Protein AF-A0A966QZA9-F1 (afdb_monomer_lite)

Sequence (309 aa):
LKTLTQRLQYGRKKLISFWKQEMMIVQKAMGFKYPASIEFDRMDLSNEDAEKALLVQLADRNLVSDEMLQRMFGFDPDMERTRLNRESRDRDGGRMVSKSGPWFDPQIENSLKKIALQTGIATPSQVGLELDNKKNGEKTSLEMRSLFSPKPTN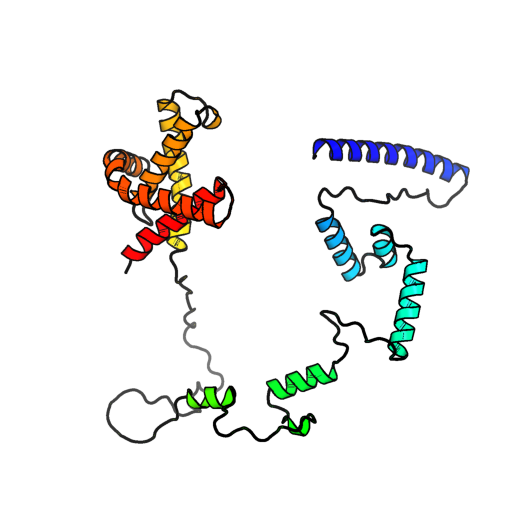LTPASSDKNPGQPGQGRPKNSKDSSKRKNKTFTPQTGASIQLWAMAAQDAISEIINPVLLDFYNKKNMRSLSSTEYNEAESTKTKILFSLEPLSNITQDTILGKLNNINNVNTIYHEYSSWSKQVSVNLDKQLTAEEQKYNKAYFYSLVYSSNIE

Structure (mmCIF, N/CA/C/O backbone):
data_AF-A0A966QZA9-F1
#
_entry.id   AF-A0A966QZA9-F1
#
loop_
_atom_site.group_PDB
_atom_site.id
_atom_site.type_symbol
_atom_site.label_atom_id
_atom_site.label_alt_id
_atom_site.label_comp_id
_atom_site.label_asym_id
_atom_site.label_entity_id
_atom_site.label_seq_id
_atom_site.pdbx_PDB_ins_code
_atom_site.Cartn_x
_atom_site.Cartn_y
_atom_site.Cartn_z
_atom_site.occupancy
_atom_site.B_iso_or_equiv
_atom_site.auth_seq_id
_atom_site.auth_comp_id
_atom_site.auth_asym_id
_atom_site.auth_atom_id
_atom_site.pdbx_PDB_model_num
ATOM 1 N N . LEU A 1 1 ? -22.086 4.035 -6.813 1.00 55.72 1 LEU A N 1
ATOM 2 C CA . LEU A 1 1 ? -21.118 3.320 -7.682 1.00 55.72 1 LEU A CA 1
ATOM 3 C C . LEU A 1 1 ? -21.358 1.807 -7.710 1.00 55.72 1 LEU A C 1
ATOM 5 O O . LEU A 1 1 ? -21.712 1.317 -8.772 1.00 55.72 1 LEU A O 1
ATOM 9 N N . LYS A 1 2 ? -21.298 1.078 -6.579 1.00 63.28 2 LYS A N 1
ATOM 10 C CA . LYS A 1 2 ? -21.493 -0.396 -6.542 1.00 63.28 2 LYS A CA 1
ATOM 11 C C . LYS A 1 2 ? -22.815 -0.914 -7.146 1.00 63.28 2 LYS A C 1
ATOM 13 O O . LYS A 1 2 ? -22.852 -2.011 -7.682 1.00 63.28 2 LYS A O 1
ATOM 18 N N . THR A 1 3 ? -23.896 -0.139 -7.086 1.00 79.19 3 THR A N 1
ATOM 19 C CA . THR A 1 3 ? -25.211 -0.534 -7.627 1.00 79.19 3 THR A CA 1
ATOM 20 C C . THR A 1 3 ? -25.329 -0.366 -9.146 1.00 79.19 3 THR A C 1
ATOM 22 O O . THR A 1 3 ? -26.099 -1.083 -9.780 1.00 79.19 3 THR A O 1
ATOM 25 N N . LEU A 1 4 ? -24.568 0.557 -9.749 1.00 78.69 4 LEU A N 1
ATOM 26 C CA . LEU A 1 4 ? -24.560 0.777 -11.199 1.00 78.69 4 LEU A CA 1
ATOM 27 C C . LEU A 1 4 ? -23.732 -0.302 -11.906 1.00 78.69 4 LEU A C 1
ATOM 29 O O . LEU A 1 4 ? -24.199 -0.888 -12.878 1.00 78.69 4 LEU A O 1
ATOM 33 N N . THR A 1 5 ? -22.552 -0.621 -11.367 1.00 78.31 5 THR A N 1
ATOM 34 C CA . THR A 1 5 ? -21.690 -1.695 -11.885 1.00 78.31 5 THR A CA 1
ATOM 35 C C . THR A 1 5 ? -22.403 -3.046 -11.837 1.00 78.31 5 THR A C 1
ATOM 37 O O . THR A 1 5 ? -22.447 -3.758 -12.833 1.00 78.31 5 THR A O 1
ATOM 40 N N . GLN A 1 6 ? -23.107 -3.358 -10.743 1.00 82.00 6 GLN A N 1
ATOM 41 C CA . GLN A 1 6 ? -23.933 -4.571 -10.647 1.00 82.00 6 GLN A CA 1
ATOM 42 C C . GLN A 1 6 ? -25.012 -4.661 -11.741 1.00 82.00 6 GLN A C 1
ATOM 44 O O . GLN A 1 6 ? -25.240 -5.738 -12.297 1.00 82.00 6 GLN A O 1
ATOM 49 N N . ARG A 1 7 ? -25.663 -3.543 -12.090 1.00 85.94 7 ARG A N 1
ATOM 50 C CA . ARG A 1 7 ? -26.657 -3.504 -13.177 1.00 85.94 7 ARG A CA 1
ATOM 51 C C . ARG A 1 7 ? -26.012 -3.695 -14.552 1.00 85.94 7 ARG A C 1
ATOM 53 O O . ARG A 1 7 ? -26.562 -4.428 -15.371 1.00 85.94 7 ARG A O 1
ATOM 60 N N . LEU A 1 8 ? -24.840 -3.102 -14.788 1.00 84.31 8 LEU A N 1
ATOM 61 C CA . LEU A 1 8 ? -24.072 -3.298 -16.023 1.00 84.31 8 LEU A CA 1
ATOM 62 C C . LEU A 1 8 ? -23.607 -4.751 -16.175 1.00 84.31 8 LEU A C 1
ATOM 64 O O . LEU A 1 8 ? -23.782 -5.346 -17.237 1.00 84.31 8 LEU A O 1
ATOM 68 N N . GLN A 1 9 ? -23.111 -5.365 -15.101 1.00 83.62 9 GLN A N 1
ATOM 69 C CA . GLN A 1 9 ? -22.730 -6.778 -15.085 1.00 83.62 9 GLN A CA 1
ATOM 70 C C . GLN A 1 9 ? -23.920 -7.698 -15.355 1.00 83.62 9 GLN A C 1
ATOM 72 O O . GLN A 1 9 ? -23.793 -8.678 -16.091 1.00 83.62 9 GLN A O 1
ATOM 77 N N . TYR A 1 10 ? -25.090 -7.382 -14.797 1.00 89.19 10 TYR A N 1
ATOM 78 C CA . TYR A 1 10 ? -26.319 -8.114 -15.087 1.00 89.19 10 TYR A CA 1
ATOM 79 C C . TYR A 1 10 ? -26.709 -8.009 -16.570 1.00 89.19 10 TYR A C 1
ATOM 81 O O . TYR A 1 10 ? -26.964 -9.032 -17.210 1.00 89.19 10 TYR A O 1
ATOM 89 N N . GLY A 1 11 ? -26.676 -6.801 -17.143 1.00 89.62 11 GLY A N 1
ATOM 90 C CA . GLY A 1 11 ? -26.906 -6.587 -18.576 1.00 89.62 11 GLY A CA 1
ATOM 91 C C . GLY A 1 11 ? -25.924 -7.376 -19.447 1.00 89.62 11 GLY A C 1
ATOM 92 O O . GLY A 1 11 ? -26.342 -8.097 -20.354 1.00 89.62 11 GLY A O 1
ATOM 93 N N . ARG A 1 12 ? -24.630 -7.336 -19.103 1.00 88.69 12 ARG A N 1
ATOM 94 C CA . ARG A 1 12 ? -23.571 -8.100 -19.777 1.00 88.69 12 ARG A CA 1
ATOM 95 C C . ARG A 1 12 ? -23.846 -9.603 -19.745 1.00 88.69 12 ARG A C 1
ATOM 97 O O . ARG A 1 12 ? -23.774 -10.249 -20.784 1.00 88.69 12 ARG A O 1
ATOM 104 N N . LYS A 1 13 ? -24.228 -10.166 -18.594 1.00 90.12 13 LYS A N 1
ATOM 105 C CA . LYS A 1 13 ? -24.581 -11.595 -18.476 1.00 90.12 13 LYS A CA 1
ATOM 106 C C . LYS A 1 13 ? -25.756 -11.978 -19.374 1.00 90.12 13 LYS A C 1
ATOM 108 O O . LYS A 1 13 ? -25.690 -13.012 -20.034 1.00 90.12 13 LYS A O 1
ATOM 113 N N . LYS A 1 14 ? -26.793 -11.138 -19.433 1.00 93.19 14 LYS A N 1
ATOM 114 C CA . LYS A 1 14 ? -27.982 -11.385 -20.260 1.00 93.19 14 LYS A CA 1
ATOM 115 C C . LYS A 1 14 ? -27.659 -11.351 -21.760 1.00 93.19 14 LYS A C 1
ATOM 117 O O . LYS A 1 14 ? -28.138 -12.199 -22.510 1.00 93.19 14 LYS A O 1
ATOM 122 N N . LEU A 1 15 ? -26.795 -10.424 -22.184 1.00 91.00 15 LEU A N 1
ATOM 123 C CA . LEU A 1 15 ? -26.286 -10.374 -23.559 1.00 91.00 15 LEU A CA 1
ATOM 124 C C . LEU A 1 15 ? -25.448 -11.609 -23.899 1.00 91.00 15 LEU A C 1
ATOM 126 O O . LEU A 1 15 ? -25.649 -12.201 -24.954 1.00 91.00 15 LEU A O 1
ATOM 130 N N . ILE A 1 16 ? -24.562 -12.042 -22.997 1.00 92.31 16 ILE A N 1
ATOM 131 C CA . ILE A 1 16 ? -23.761 -13.259 -23.195 1.00 92.31 16 ILE A CA 1
ATOM 132 C C . ILE A 1 16 ? -24.665 -14.479 -23.371 1.00 92.31 16 ILE A C 1
ATOM 134 O O . ILE A 1 16 ? -24.433 -15.272 -24.279 1.00 92.31 16 ILE A O 1
ATOM 138 N N . SER A 1 17 ? -25.677 -14.656 -22.514 1.00 93.44 17 SER A N 1
ATOM 139 C CA . SER A 1 17 ? -26.577 -15.809 -22.621 1.00 93.44 17 SER A CA 1
ATOM 140 C C . SER A 1 17 ? -27.355 -15.814 -23.933 1.00 93.44 17 SER A C 1
ATOM 142 O O . SER A 1 17 ? -27.480 -16.870 -24.545 1.00 93.44 17 SER A O 1
ATOM 144 N N . PHE A 1 18 ? -27.821 -14.642 -24.372 1.00 95.38 18 PHE A N 1
ATOM 145 C CA . PHE A 1 18 ? -28.542 -14.486 -25.631 1.00 95.38 18 PHE A CA 1
ATOM 146 C C . PHE A 1 18 ? -27.648 -14.833 -26.828 1.00 95.38 18 PHE A C 1
ATOM 148 O O . PHE A 1 18 ? -27.928 -15.769 -27.570 1.00 95.38 18 PHE A O 1
ATOM 155 N N . TRP A 1 19 ? -26.507 -14.157 -26.961 1.00 95.00 19 TRP A N 1
ATOM 156 C CA . TRP A 1 19 ? -25.612 -14.362 -28.097 1.00 95.00 19 TRP A CA 1
ATOM 157 C C . TRP A 1 19 ? -25.019 -15.770 -28.147 1.00 95.00 19 TRP A C 1
ATOM 159 O O . TRP A 1 19 ? -24.848 -16.311 -29.232 1.00 95.00 19 TRP A O 1
ATOM 169 N N . LYS A 1 20 ? -24.764 -16.414 -27.001 1.00 94.00 20 LYS A N 1
ATOM 170 C CA . LYS A 1 20 ? -24.330 -17.820 -26.982 1.00 94.00 20 LYS A CA 1
ATOM 171 C C . LYS A 1 20 ? -25.367 -18.762 -27.595 1.00 94.00 20 LYS A C 1
ATOM 173 O O . LYS A 1 20 ? -24.978 -19.712 -28.268 1.00 94.00 20 LYS A O 1
ATOM 178 N N . GLN A 1 21 ? -26.658 -18.524 -27.363 1.00 93.69 21 GLN A N 1
ATOM 179 C CA . GLN A 1 21 ? -27.723 -19.331 -27.964 1.00 93.69 21 GLN A CA 1
ATOM 180 C C . GLN A 1 21 ? -27.756 -19.140 -29.482 1.00 93.69 21 GLN A C 1
ATOM 182 O O . GLN A 1 21 ? -27.693 -20.126 -30.215 1.00 93.69 21 GLN A O 1
ATOM 187 N N . GLU A 1 22 ? -27.739 -17.891 -29.943 1.00 94.88 22 GLU A N 1
ATOM 188 C CA . GLU A 1 22 ? -27.738 -17.564 -31.373 1.00 94.88 22 GLU A CA 1
ATOM 189 C C . GLU A 1 22 ? -26.501 -18.114 -32.095 1.00 94.88 22 GLU A C 1
ATOM 191 O O . GLU A 1 22 ? -26.607 -18.752 -33.141 1.00 94.88 22 GLU A O 1
ATOM 196 N N . MET A 1 23 ? -25.313 -17.966 -31.503 1.00 93.38 23 MET A N 1
ATOM 197 C CA . MET A 1 23 ? -24.067 -18.482 -32.077 1.00 93.38 23 MET A CA 1
ATOM 198 C C . MET A 1 23 ? -24.068 -20.008 -32.207 1.00 93.38 23 MET A C 1
ATOM 200 O O . MET A 1 23 ? -23.509 -20.523 -33.171 1.00 93.38 23 MET A O 1
ATOM 204 N N . MET A 1 24 ? -24.714 -20.744 -31.293 1.00 93.38 24 MET A N 1
ATOM 205 C CA . MET A 1 24 ? -24.879 -22.199 -31.428 1.00 93.38 24 MET A CA 1
ATOM 206 C C . MET A 1 24 ? -25.828 -22.574 -32.570 1.00 93.38 24 MET A C 1
ATOM 208 O O . MET A 1 24 ? -25.599 -23.575 -33.250 1.00 93.38 24 MET A O 1
ATOM 212 N N . ILE A 1 25 ? -26.890 -21.794 -32.786 1.00 94.25 25 ILE A N 1
ATOM 213 C CA . ILE A 1 25 ? -27.821 -22.009 -33.901 1.00 94.25 25 ILE A CA 1
ATOM 214 C C . ILE A 1 25 ? -27.092 -21.767 -35.226 1.00 94.25 25 ILE A C 1
ATOM 216 O O . ILE A 1 25 ? -27.107 -22.634 -36.099 1.00 94.25 25 ILE A O 1
ATOM 220 N N . VAL A 1 26 ? -26.370 -20.647 -35.337 1.00 94.38 26 VAL A N 1
ATOM 221 C CA . VAL A 1 26 ? -25.554 -20.312 -36.514 1.00 94.38 26 VAL A CA 1
ATOM 222 C C . VAL A 1 26 ? -24.470 -21.360 -36.750 1.00 94.38 26 VAL A C 1
ATOM 224 O O . VAL A 1 26 ? -24.283 -21.797 -37.881 1.00 94.38 26 VAL A O 1
ATOM 227 N N . GLN A 1 27 ? -23.792 -21.825 -35.698 1.00 93.81 27 GLN A N 1
ATOM 228 C CA . GLN A 1 27 ? -22.788 -22.882 -35.804 1.00 93.81 27 GLN A CA 1
ATOM 229 C C . GLN A 1 27 ? -23.378 -24.153 -36.431 1.00 93.81 27 GLN A C 1
ATOM 231 O O . GLN A 1 27 ? -22.784 -24.707 -37.355 1.00 93.81 27 GLN A O 1
ATOM 236 N N . LYS A 1 28 ? -24.542 -24.608 -35.946 1.00 92.81 28 LYS A N 1
ATOM 237 C CA . LYS A 1 28 ? -25.215 -25.811 -36.460 1.00 92.81 28 LYS A CA 1
ATOM 238 C C . LYS A 1 28 ? -25.701 -25.633 -37.896 1.00 92.81 28 LYS A C 1
ATOM 240 O O . LYS A 1 28 ? -25.603 -26.573 -38.674 1.00 92.81 28 LYS A O 1
ATOM 245 N N . ALA A 1 29 ? -26.199 -24.447 -38.240 1.00 94.88 29 ALA A N 1
ATOM 246 C CA . ALA A 1 29 ? -26.680 -24.142 -39.584 1.00 94.88 29 ALA A CA 1
ATOM 247 C C . ALA A 1 29 ? -25.539 -24.029 -40.612 1.00 94.88 29 ALA A C 1
ATOM 249 O O . ALA A 1 29 ? -25.686 -24.485 -41.741 1.00 94.88 29 ALA A O 1
ATOM 250 N N . MET A 1 30 ? -24.400 -23.451 -40.218 1.00 93.56 30 MET A N 1
ATOM 251 C CA . MET A 1 30 ? -23.256 -23.181 -41.102 1.00 93.56 30 MET A CA 1
ATOM 252 C C . MET A 1 30 ? -22.189 -24.288 -41.088 1.00 93.56 30 MET A C 1
ATOM 254 O O . MET A 1 30 ? -21.270 -24.263 -41.901 1.00 93.56 30 MET A O 1
ATOM 258 N N . GLY A 1 31 ? -22.274 -25.247 -40.162 1.00 92.56 31 GLY A N 1
ATOM 259 C CA . GLY A 1 31 ? -21.326 -26.361 -40.057 1.00 92.56 31 GLY A CA 1
ATOM 260 C C . GLY A 1 31 ? -19.956 -25.983 -39.482 1.00 92.56 31 GLY A C 1
ATOM 261 O O . GLY A 1 31 ? -18.973 -26.688 -39.714 1.00 92.56 31 GLY A O 1
ATOM 262 N N . PHE A 1 32 ? -19.851 -24.882 -38.732 1.00 93.19 32 PHE A N 1
ATOM 263 C CA . PHE A 1 32 ? -18.584 -24.497 -38.110 1.00 93.19 32 PHE A CA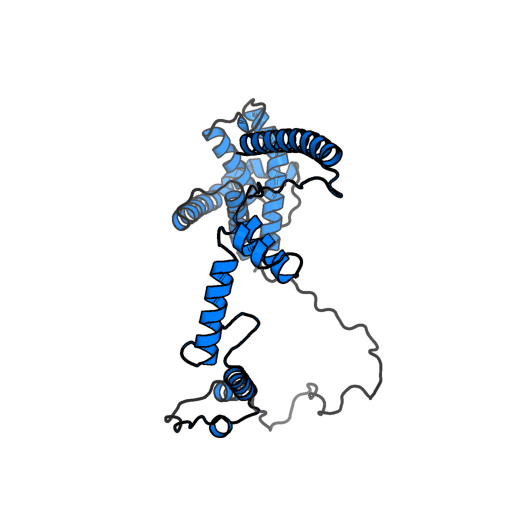 1
ATOM 264 C C . PHE A 1 32 ? -18.183 -25.473 -36.995 1.00 93.19 32 PHE A C 1
ATOM 266 O O . PHE A 1 32 ? -18.995 -25.871 -36.156 1.00 93.19 32 PHE A O 1
ATOM 273 N N . LYS A 1 33 ? -16.890 -25.817 -36.937 1.00 91.25 33 LYS A N 1
ATOM 274 C CA . LYS A 1 33 ? -16.343 -26.729 -35.917 1.00 91.25 33 LYS A CA 1
ATOM 275 C C . LYS A 1 33 ? -16.537 -26.202 -34.489 1.00 91.25 33 LYS A C 1
ATOM 277 O O . LYS A 1 33 ? -16.775 -26.989 -33.578 1.00 91.25 33 LYS A O 1
ATOM 282 N N . TYR A 1 34 ? -16.469 -24.884 -34.307 1.00 88.81 34 TYR A N 1
ATOM 283 C CA . TYR A 1 34 ? -16.649 -24.209 -33.023 1.00 88.81 34 TYR A CA 1
ATOM 284 C C . TYR A 1 34 ? -17.594 -23.011 -33.181 1.00 88.81 34 TYR A C 1
ATOM 286 O O . TYR A 1 34 ? -17.586 -22.379 -34.241 1.00 88.81 34 TYR A O 1
ATOM 294 N N . PRO A 1 35 ? -18.410 -22.687 -32.162 1.00 91.06 35 PRO A N 1
ATOM 295 C CA . PRO A 1 35 ? -19.199 -21.463 -32.163 1.00 91.06 35 PRO A CA 1
ATOM 296 C C . PRO A 1 35 ? -18.285 -20.241 -32.009 1.00 91.06 35 PRO A C 1
ATOM 298 O O . PRO A 1 35 ? -17.196 -20.336 -31.438 1.00 91.06 35 PRO A O 1
ATOM 301 N N . ALA A 1 36 ? -18.743 -19.084 -32.485 1.00 89.56 36 ALA A N 1
ATOM 302 C CA . ALA A 1 36 ? -18.042 -17.827 -32.254 1.00 89.56 36 ALA A CA 1
ATOM 303 C C . ALA A 1 36 ? -17.925 -17.534 -30.745 1.00 89.56 36 ALA A C 1
ATOM 305 O O . ALA A 1 36 ? -18.824 -17.845 -29.958 1.00 89.56 36 ALA A O 1
ATOM 306 N N . SER A 1 37 ? -16.805 -16.942 -30.334 1.00 86.25 37 SER A N 1
ATOM 307 C CA . SER A 1 37 ? -16.569 -16.513 -28.956 1.00 86.25 37 SER A CA 1
ATOM 308 C C . SER A 1 37 ? -16.862 -15.027 -28.805 1.00 86.25 37 SER A C 1
ATOM 310 O O . SER A 1 37 ? -16.420 -14.213 -29.611 1.00 86.25 37 SER A O 1
ATOM 312 N N . ILE A 1 38 ? -17.584 -14.672 -27.745 1.00 87.81 38 ILE A N 1
ATOM 313 C CA . ILE A 1 38 ? -17.843 -13.276 -27.394 1.00 87.81 38 ILE A CA 1
ATOM 314 C C . ILE A 1 38 ? -16.700 -12.797 -26.512 1.00 87.81 38 ILE A C 1
ATOM 316 O O . ILE A 1 38 ? -16.534 -13.288 -25.393 1.00 87.81 38 ILE A O 1
ATOM 320 N N . GLU A 1 39 ? -15.970 -11.808 -26.998 1.00 83.00 39 GLU A N 1
ATOM 321 C CA . GLU A 1 39 ? -14.980 -11.070 -26.230 1.00 83.00 39 GLU A CA 1
ATOM 322 C C . GLU A 1 39 ? -15.485 -9.645 -26.007 1.00 83.00 39 GLU A C 1
ATOM 324 O O . GLU A 1 39 ? -16.203 -9.085 -26.837 1.00 83.00 39 GLU A O 1
ATOM 329 N N . PHE A 1 40 ? -15.171 -9.078 -24.848 1.00 81.19 40 PHE A N 1
ATOM 330 C CA . PHE A 1 40 ? -15.527 -7.700 -24.535 1.00 81.19 40 PHE A CA 1
ATOM 331 C C . PHE A 1 40 ? -14.258 -6.887 -24.415 1.00 81.19 40 PHE A C 1
ATOM 333 O O . PHE A 1 40 ? -13.323 -7.308 -23.744 1.00 81.19 40 PHE A O 1
ATOM 340 N N . ASP A 1 41 ? -14.321 -5.682 -24.956 1.00 74.69 41 ASP A N 1
ATOM 341 C CA . ASP A 1 41 ? -13.189 -4.768 -25.055 1.00 74.69 41 ASP A CA 1
ATOM 342 C C . ASP A 1 41 ? -12.679 -4.266 -23.691 1.00 74.69 41 ASP A C 1
ATOM 344 O O . ASP A 1 41 ? -11.529 -3.872 -23.549 1.00 74.69 41 ASP A O 1
ATOM 348 N N . ARG A 1 42 ? -13.531 -4.274 -22.654 1.00 70.75 42 ARG A N 1
ATOM 349 C CA . ARG A 1 42 ? -13.159 -3.851 -21.293 1.00 70.75 42 ARG A CA 1
ATOM 350 C C . ARG A 1 42 ? -13.639 -4.834 -20.226 1.00 70.75 42 ARG A C 1
ATOM 352 O O . ARG A 1 42 ? -14.799 -5.285 -20.230 1.00 70.75 42 ARG A O 1
ATOM 359 N N . MET A 1 43 ? -12.766 -5.154 -19.273 1.00 68.69 43 MET A N 1
ATOM 360 C CA . MET A 1 43 ? -13.173 -5.773 -18.013 1.00 68.69 43 MET A CA 1
ATOM 361 C C . MET A 1 43 ? -13.758 -4.689 -17.099 1.00 68.69 43 MET A C 1
ATOM 363 O O . MET A 1 43 ? -13.303 -3.555 -17.073 1.00 68.69 43 MET A O 1
ATOM 367 N N . ASP A 1 44 ? -14.847 -5.007 -16.399 1.00 63.56 44 ASP A N 1
ATOM 368 C CA . ASP A 1 44 ? -15.435 -4.091 -15.415 1.00 63.56 44 ASP A CA 1
ATOM 369 C C . ASP A 1 44 ? -14.708 -4.303 -14.084 1.00 63.56 44 ASP A C 1
ATOM 371 O O . ASP A 1 44 ? -15.131 -5.114 -13.256 1.00 63.56 44 ASP A O 1
ATOM 375 N N . LEU A 1 45 ? -13.561 -3.643 -13.918 1.00 58.53 45 LEU A N 1
ATOM 376 C CA . LEU A 1 45 ? -12.875 -3.546 -12.638 1.00 58.53 45 LEU A CA 1
ATOM 377 C C . LEU A 1 45 ? -13.252 -2.223 -11.980 1.00 58.53 45 LEU A C 1
ATOM 379 O O . LEU A 1 45 ? -13.177 -1.149 -12.564 1.00 58.53 45 LEU A O 1
ATOM 383 N N . SER A 1 46 ? -13.637 -2.295 -10.706 1.00 62.94 46 SER A N 1
ATOM 384 C CA . SER A 1 46 ? -13.958 -1.117 -9.895 1.00 62.94 46 SER A CA 1
ATOM 385 C C . SER A 1 46 ? -12.774 -0.156 -9.704 1.00 62.94 46 SER A C 1
ATOM 387 O O . SER A 1 46 ? -12.969 0.916 -9.137 1.00 62.94 46 SER A O 1
ATOM 389 N N . ASN A 1 47 ? -11.565 -0.552 -10.122 1.00 75.25 47 ASN A N 1
ATOM 390 C CA . ASN A 1 47 ? -10.343 0.239 -10.072 1.00 75.25 47 ASN A CA 1
ATOM 391 C C . ASN A 1 47 ? -9.471 -0.051 -11.312 1.00 75.25 47 ASN A C 1
ATOM 393 O O . ASN A 1 47 ? -8.930 -1.150 -11.446 1.00 75.25 47 ASN A O 1
ATOM 397 N N . GLU A 1 48 ? -9.334 0.948 -12.183 1.00 79.50 48 GLU A N 1
ATOM 398 C CA . GLU A 1 48 ? -8.567 0.897 -13.435 1.00 79.50 48 GLU A CA 1
ATOM 399 C C . GLU A 1 48 ? -7.055 0.716 -13.197 1.00 79.50 48 GLU A C 1
ATOM 401 O O . GLU A 1 48 ? -6.383 0.021 -13.958 1.00 79.50 48 GLU A O 1
ATOM 406 N N . ASP A 1 49 ? -6.512 1.264 -12.105 1.00 82.75 49 ASP A N 1
ATOM 407 C CA . ASP A 1 49 ? -5.081 1.147 -11.789 1.00 82.75 49 ASP A CA 1
ATOM 408 C C . ASP A 1 49 ? -4.708 -0.291 -11.414 1.00 82.75 49 ASP A C 1
ATOM 410 O O . ASP A 1 49 ? -3.670 -0.813 -11.826 1.00 82.75 49 ASP A O 1
ATOM 414 N N . ALA A 1 50 ? -5.590 -0.964 -10.669 1.00 84.19 50 ALA A N 1
ATOM 415 C CA . ALA A 1 50 ? -5.408 -2.362 -10.293 1.00 84.19 50 ALA A CA 1
ATOM 416 C C . ALA A 1 50 ? -5.516 -3.300 -11.508 1.00 84.19 50 ALA A C 1
ATOM 418 O O . ALA A 1 50 ? -4.779 -4.282 -11.589 1.00 84.19 50 ALA A O 1
ATOM 419 N N . GLU A 1 51 ? -6.400 -2.987 -12.462 1.00 83.38 51 GLU A N 1
ATOM 420 C CA . GLU A 1 51 ? -6.526 -3.717 -13.728 1.00 83.38 51 GLU A CA 1
ATOM 421 C C . GLU A 1 51 ? -5.247 -3.629 -14.555 1.00 83.38 51 GLU A C 1
ATOM 423 O O . GLU A 1 51 ? -4.686 -4.651 -14.949 1.00 83.38 51 GLU A O 1
ATOM 428 N N . LYS A 1 52 ? -4.750 -2.409 -14.768 1.00 86.56 52 LYS A N 1
ATOM 429 C CA . LYS A 1 52 ? -3.530 -2.166 -15.542 1.00 86.56 52 LYS A CA 1
ATOM 430 C C . LYS A 1 52 ? -2.320 -2.836 -14.900 1.00 86.56 52 LYS A C 1
ATOM 432 O O . LYS A 1 52 ? -1.543 -3.483 -15.598 1.00 86.56 52 LYS A O 1
ATOM 437 N N . ALA A 1 53 ? -2.189 -2.752 -13.576 1.00 88.88 53 ALA A N 1
ATOM 438 C CA . ALA A 1 53 ? -1.126 -3.440 -12.848 1.00 88.88 53 ALA A CA 1
ATOM 439 C C . ALA A 1 53 ? -1.215 -4.967 -13.002 1.00 88.88 53 ALA A C 1
ATOM 441 O O . ALA A 1 53 ? -0.194 -5.629 -13.186 1.00 88.88 53 ALA A O 1
ATOM 442 N N . LEU A 1 54 ? -2.424 -5.536 -12.964 1.00 88.75 54 LEU A N 1
ATOM 443 C CA . LEU A 1 54 ? -2.629 -6.964 -13.188 1.00 88.75 54 LEU A CA 1
ATOM 444 C C . LEU A 1 54 ? -2.258 -7.370 -14.619 1.00 88.75 54 LEU A C 1
ATOM 446 O O . LEU A 1 54 ? -1.577 -8.376 -14.795 1.00 88.75 54 LEU A O 1
ATOM 450 N N . LEU A 1 55 ? -2.657 -6.592 -15.628 1.00 87.81 55 LEU A N 1
ATOM 451 C CA . LEU A 1 55 ? -2.311 -6.855 -17.029 1.00 87.81 55 LEU A CA 1
ATOM 452 C C . LEU A 1 55 ? -0.795 -6.866 -17.248 1.00 87.81 55 LEU A C 1
ATOM 454 O O . LEU A 1 55 ? -0.290 -7.785 -17.886 1.00 87.81 55 LEU A O 1
ATOM 458 N N . VAL A 1 56 ? -0.069 -5.913 -16.654 1.00 88.44 56 VAL A N 1
ATOM 459 C CA . VAL A 1 56 ? 1.404 -5.892 -16.687 1.00 88.44 56 VAL A CA 1
ATOM 460 C C . VAL A 1 56 ? 1.978 -7.156 -16.047 1.00 88.44 56 VAL A C 1
ATOM 462 O O . VAL A 1 56 ? 2.801 -7.828 -16.653 1.00 88.44 56 VAL A O 1
ATOM 465 N N . GLN A 1 57 ? 1.486 -7.559 -14.873 1.00 90.25 57 GLN A N 1
ATOM 466 C CA . GLN A 1 57 ? 1.959 -8.785 -14.222 1.00 90.25 57 GLN A CA 1
ATOM 467 C C . GLN A 1 57 ? 1.652 -10.064 -15.014 1.00 90.25 57 GLN A C 1
ATOM 469 O O . GLN A 1 57 ? 2.380 -11.049 -14.899 1.00 90.25 57 GLN A O 1
ATOM 474 N N . LEU A 1 58 ? 0.539 -10.105 -15.748 1.00 90.25 58 LEU A N 1
ATOM 475 C CA . LEU A 1 58 ? 0.197 -11.239 -16.606 1.00 90.25 58 LEU A CA 1
ATOM 476 C C . LEU A 1 58 ? 1.108 -11.292 -17.838 1.00 90.25 58 LEU A C 1
ATOM 478 O O . LEU A 1 58 ? 1.535 -12.386 -18.211 1.00 90.25 58 LEU A O 1
ATOM 482 N N . ALA A 1 59 ? 1.433 -10.134 -18.417 1.00 90.69 59 ALA A N 1
ATOM 483 C CA . ALA A 1 59 ? 2.394 -10.014 -19.509 1.00 90.69 59 ALA A CA 1
ATOM 484 C C . ALA A 1 59 ? 3.806 -10.421 -19.055 1.00 90.69 59 ALA A C 1
ATOM 486 O O . ALA A 1 59 ? 4.404 -11.299 -19.665 1.00 90.69 59 ALA A O 1
ATOM 487 N N . ASP A 1 60 ? 4.283 -9.916 -17.911 1.00 88.06 60 ASP A N 1
ATOM 488 C CA . ASP A 1 60 ? 5.592 -10.277 -17.338 1.00 88.06 60 ASP A CA 1
ATOM 489 C C . ASP A 1 60 ? 5.730 -11.789 -17.072 1.00 88.06 60 ASP A C 1
ATOM 491 O O . ASP A 1 60 ? 6.820 -12.356 -17.140 1.00 88.06 60 ASP A O 1
ATOM 495 N N . ARG A 1 61 ? 4.616 -12.468 -16.760 1.00 92.88 61 ARG A N 1
ATOM 496 C CA . ARG A 1 61 ? 4.556 -13.927 -16.553 1.00 92.88 61 ARG A CA 1
ATOM 497 C C . ARG A 1 61 ? 4.338 -14.722 -17.845 1.00 92.88 61 ARG A C 1
ATOM 499 O O . ARG A 1 61 ? 4.152 -15.935 -17.766 1.00 92.88 61 ARG A O 1
ATOM 506 N N . ASN A 1 62 ? 4.339 -14.070 -19.008 1.00 88.25 62 ASN A N 1
ATOM 507 C CA . ASN A 1 62 ? 4.053 -14.662 -20.317 1.00 88.25 62 ASN A CA 1
ATOM 508 C C . ASN A 1 62 ? 2.699 -15.400 -20.387 1.00 88.25 62 ASN A C 1
ATOM 510 O O . ASN A 1 62 ? 2.559 -16.389 -21.106 1.00 88.25 62 ASN A O 1
ATOM 514 N N . LEU A 1 63 ? 1.693 -14.950 -19.627 1.00 91.12 63 LEU A N 1
ATOM 515 C CA . LEU A 1 63 ? 0.330 -15.505 -19.675 1.00 91.12 63 LEU A CA 1
ATOM 516 C C . LEU A 1 63 ? -0.542 -14.823 -20.734 1.00 91.12 63 LEU A C 1
ATOM 518 O O . LEU A 1 63 ? -1.565 -15.365 -21.145 1.00 91.12 63 LEU A O 1
ATOM 522 N N . VAL A 1 64 ? -0.146 -13.622 -21.141 1.00 90.19 64 VAL A N 1
ATOM 523 C CA . VAL A 1 64 ? -0.851 -12.741 -22.068 1.00 90.19 64 VAL A CA 1
ATOM 524 C C . VAL A 1 64 ? 0.156 -12.230 -23.095 1.00 90.19 64 VAL A C 1
ATOM 526 O O . VAL A 1 64 ? 1.319 -12.031 -22.756 1.00 90.19 64 VAL A O 1
ATOM 529 N N . SER A 1 65 ? -0.280 -12.023 -24.341 1.00 90.44 65 SER A N 1
ATOM 530 C CA . SER A 1 65 ? 0.570 -11.445 -25.385 1.00 90.44 65 SER A CA 1
ATOM 531 C C . SER A 1 65 ? 0.677 -9.923 -25.270 1.00 90.44 65 SER A C 1
ATOM 533 O O . SER A 1 65 ? -0.275 -9.238 -24.888 1.00 90.44 65 SER A O 1
ATOM 535 N N . ASP A 1 66 ? 1.810 -9.378 -25.707 1.00 89.50 66 ASP A N 1
ATOM 536 C CA . ASP A 1 66 ? 2.025 -7.928 -25.779 1.00 89.50 66 ASP A CA 1
ATOM 537 C C . ASP A 1 66 ? 0.999 -7.233 -26.690 1.00 89.50 66 ASP A C 1
ATOM 539 O O . ASP A 1 66 ? 0.592 -6.104 -26.429 1.00 89.50 66 ASP A O 1
ATOM 543 N N . GLU A 1 67 ? 0.528 -7.921 -27.734 1.00 90.06 67 GLU A N 1
ATOM 544 C CA . GLU A 1 67 ? -0.514 -7.426 -28.643 1.00 90.06 67 GLU A CA 1
ATOM 545 C C . GLU A 1 67 ? -1.857 -7.251 -27.926 1.00 90.06 67 GLU A C 1
ATOM 547 O O . GLU A 1 67 ? -2.554 -6.258 -28.134 1.00 90.06 67 GLU A O 1
ATOM 552 N N . MET A 1 68 ? -2.220 -8.201 -27.058 1.00 86.81 68 MET A N 1
ATOM 553 C CA . MET A 1 68 ? -3.430 -8.097 -26.247 1.00 86.81 68 MET A CA 1
ATOM 554 C C . MET A 1 68 ? -3.313 -6.922 -25.278 1.00 86.81 68 MET A C 1
ATOM 556 O O . MET A 1 68 ? -4.250 -6.138 -25.160 1.00 86.81 68 MET A O 1
ATOM 560 N N . LEU A 1 69 ? -2.149 -6.747 -24.644 1.00 88.69 69 LEU A N 1
ATOM 561 C CA . LEU A 1 69 ? -1.892 -5.595 -23.782 1.00 88.69 69 LEU A CA 1
ATOM 562 C C . LEU A 1 69 ? -2.049 -4.281 -24.563 1.00 88.69 69 LEU A C 1
ATOM 564 O O . LEU A 1 69 ? -2.785 -3.400 -24.129 1.00 88.69 69 LEU A O 1
ATOM 568 N N . GLN A 1 70 ? -1.449 -4.170 -25.750 1.00 90.31 70 GLN A N 1
ATOM 569 C CA . GLN A 1 70 ? -1.581 -2.995 -26.618 1.00 90.31 70 GLN A CA 1
ATOM 570 C C . GLN A 1 70 ? -3.045 -2.689 -26.965 1.00 90.31 70 GLN A C 1
ATOM 572 O O . GLN A 1 70 ? -3.470 -1.543 -26.811 1.00 90.31 70 GLN A O 1
ATOM 577 N N . ARG A 1 71 ? -3.838 -3.707 -27.329 1.00 86.62 71 ARG A N 1
ATOM 578 C CA . ARG A 1 71 ? -5.277 -3.548 -27.609 1.00 86.62 71 ARG A CA 1
ATOM 579 C C . ARG A 1 71 ? -6.064 -3.064 -26.397 1.00 86.62 71 ARG A C 1
ATOM 581 O O . ARG A 1 71 ? -6.860 -2.142 -26.536 1.00 86.62 71 ARG A O 1
ATOM 588 N N . MET A 1 72 ? -5.800 -3.614 -25.209 1.00 83.62 72 MET A N 1
ATOM 589 C CA . MET A 1 72 ? -6.468 -3.190 -23.969 1.00 83.62 72 MET A CA 1
ATOM 590 C C . MET A 1 72 ? -6.216 -1.712 -23.645 1.00 83.62 72 MET A C 1
ATOM 592 O O . MET A 1 72 ? -7.085 -1.035 -23.098 1.00 83.62 72 MET A O 1
ATOM 596 N N . PHE A 1 73 ? -5.042 -1.191 -24.008 1.00 84.19 73 PHE A N 1
ATOM 597 C CA . PHE A 1 73 ? -4.710 0.228 -23.870 1.00 84.19 73 PHE A CA 1
ATOM 598 C C . PHE A 1 73 ? -5.179 1.099 -25.053 1.00 84.19 73 PHE A C 1
ATOM 600 O O . PHE A 1 73 ? -4.961 2.310 -25.034 1.00 84.19 73 PHE A O 1
ATOM 607 N N . GLY A 1 74 ? -5.856 0.524 -26.053 1.00 84.81 74 GLY A N 1
ATOM 608 C CA . GLY A 1 74 ? -6.382 1.239 -27.220 1.00 84.81 74 GLY A CA 1
ATOM 609 C C . GLY A 1 74 ? -5.353 1.500 -28.323 1.00 84.81 74 GLY A C 1
ATOM 610 O O . GLY A 1 74 ? -5.577 2.362 -29.172 1.00 84.81 74 GLY A O 1
ATOM 611 N N . PHE A 1 75 ? -4.227 0.785 -28.316 1.00 87.75 75 PHE A N 1
ATOM 612 C CA . PHE A 1 75 ? -3.224 0.851 -29.374 1.00 87.75 75 PHE A CA 1
ATOM 613 C C . PHE A 1 75 ? -3.478 -0.214 -30.442 1.00 87.75 75 PHE A C 1
ATOM 615 O O . PHE A 1 75 ? -3.915 -1.326 -30.145 1.00 87.75 75 PHE A O 1
ATOM 622 N N . ASP A 1 76 ? -3.157 0.124 -31.690 1.00 91.31 76 ASP A N 1
ATOM 623 C CA . ASP A 1 76 ? -3.154 -0.823 -32.802 1.00 91.31 76 ASP A CA 1
ATOM 624 C C . ASP A 1 76 ? -1.827 -1.614 -32.818 1.00 91.31 76 ASP A C 1
ATOM 626 O O . ASP A 1 76 ? -0.764 -1.001 -33.005 1.00 91.31 76 ASP A O 1
ATOM 630 N N . PRO A 1 77 ? -1.854 -2.951 -32.631 1.00 91.75 77 PRO A N 1
ATOM 631 C CA . PRO A 1 77 ? -0.638 -3.756 -32.569 1.00 91.75 77 PRO A CA 1
ATOM 632 C C . PRO A 1 77 ? 0.221 -3.710 -33.833 1.00 91.75 77 PRO A C 1
ATOM 634 O O . PRO A 1 77 ? 1.451 -3.743 -33.744 1.00 91.75 77 PRO A O 1
ATOM 637 N N . ASP A 1 78 ? -0.391 -3.601 -35.013 1.00 92.19 78 ASP A N 1
ATOM 638 C CA . ASP A 1 78 ? 0.351 -3.615 -36.279 1.00 92.19 78 ASP A CA 1
ATOM 639 C C . ASP A 1 78 ? 1.148 -2.317 -36.471 1.00 92.19 78 ASP A C 1
ATOM 641 O O . ASP A 1 78 ? 2.319 -2.313 -36.890 1.00 92.19 78 ASP A O 1
ATOM 645 N N . MET A 1 79 ? 0.539 -1.198 -36.081 1.00 91.88 79 MET A N 1
ATOM 646 C CA . MET A 1 79 ? 1.193 0.105 -36.049 1.00 91.88 79 MET A CA 1
ATOM 647 C C . MET A 1 79 ? 2.302 0.155 -34.998 1.00 91.88 79 MET A C 1
ATOM 649 O O . MET A 1 79 ? 3.402 0.636 -35.294 1.00 91.88 79 MET A O 1
ATOM 653 N N . GLU A 1 80 ? 2.063 -0.382 -33.798 1.00 92.88 80 GLU A N 1
ATOM 654 C CA . GLU A 1 80 ? 3.068 -0.384 -32.734 1.00 92.88 80 GLU A CA 1
ATOM 655 C C . GLU A 1 80 ? 4.263 -1.270 -33.081 1.00 92.88 80 GLU A C 1
ATOM 657 O O . GLU A 1 80 ? 5.410 -0.850 -32.923 1.00 92.88 80 GLU A O 1
ATOM 662 N N . ARG A 1 81 ? 4.029 -2.444 -33.676 1.00 94.00 81 ARG A N 1
ATOM 663 C CA . ARG A 1 81 ? 5.096 -3.293 -34.220 1.00 94.00 81 ARG A CA 1
ATOM 664 C C . ARG A 1 81 ? 5.943 -2.536 -35.242 1.00 94.00 81 ARG A C 1
ATOM 666 O O . ARG A 1 81 ? 7.173 -2.596 -35.199 1.00 94.00 81 ARG A O 1
ATOM 673 N N . THR A 1 82 ? 5.310 -1.796 -36.151 1.00 94.56 82 THR A N 1
ATOM 674 C CA . THR A 1 82 ? 6.026 -0.988 -37.149 1.00 94.56 82 THR A CA 1
ATOM 675 C C . THR A 1 82 ? 6.879 0.095 -36.487 1.00 94.56 82 THR A C 1
ATOM 677 O O . THR A 1 82 ? 8.027 0.308 -36.890 1.00 94.56 82 THR A O 1
ATOM 680 N N . ARG A 1 83 ? 6.353 0.754 -35.449 1.00 93.56 83 ARG A N 1
ATOM 681 C CA . ARG A 1 83 ? 7.078 1.764 -34.671 1.00 93.56 83 ARG A CA 1
ATOM 682 C C . ARG A 1 83 ? 8.273 1.157 -33.940 1.00 93.56 83 ARG A C 1
ATOM 684 O O . ARG A 1 83 ? 9.378 1.670 -34.091 1.00 93.56 83 ARG A O 1
ATOM 691 N N . LEU A 1 84 ? 8.081 0.035 -33.248 1.00 93.06 84 LEU A N 1
ATOM 692 C CA . LEU A 1 84 ? 9.138 -0.687 -32.536 1.00 93.06 84 LEU A CA 1
ATOM 693 C C . LEU A 1 84 ? 10.248 -1.163 -33.477 1.00 93.06 84 LEU A C 1
ATOM 695 O O . LEU A 1 84 ? 11.423 -1.032 -33.145 1.00 93.06 84 LEU A O 1
ATOM 699 N N . ASN A 1 85 ? 9.902 -1.645 -34.672 1.00 94.38 85 ASN A N 1
ATOM 700 C CA . ASN A 1 85 ? 10.884 -2.058 -35.676 1.00 94.38 85 ASN A CA 1
ATOM 701 C C . ASN A 1 85 ? 11.732 -0.882 -36.180 1.00 94.38 85 ASN A C 1
ATOM 703 O O . ASN A 1 85 ? 12.943 -1.025 -36.346 1.00 94.38 85 ASN A O 1
ATOM 707 N N . ARG A 1 86 ? 11.119 0.286 -36.421 1.00 94.00 86 ARG A N 1
ATOM 708 C CA . ARG A 1 86 ? 11.858 1.512 -36.780 1.00 94.00 86 ARG A CA 1
ATOM 709 C C . ARG A 1 86 ? 12.764 1.951 -35.636 1.00 94.00 86 ARG A C 1
ATOM 711 O O . ARG A 1 86 ? 13.947 2.180 -35.849 1.00 94.00 86 ARG A O 1
ATOM 718 N N . GLU A 1 87 ? 12.219 1.963 -34.424 1.00 93.31 87 GLU A N 1
ATOM 719 C CA . GLU A 1 87 ? 12.937 2.326 -33.208 1.00 93.31 87 GLU A CA 1
ATOM 720 C C . GLU A 1 87 ? 14.142 1.396 -32.966 1.00 93.31 87 GLU A C 1
ATOM 722 O O . GLU A 1 87 ? 15.222 1.862 -32.621 1.00 93.31 87 GLU A O 1
ATOM 727 N N . SER A 1 88 ? 13.992 0.085 -33.195 1.00 92.31 88 SER A N 1
ATOM 728 C CA . SER A 1 88 ? 15.095 -0.882 -33.106 1.00 92.31 88 SER A CA 1
ATOM 729 C C . SER A 1 88 ? 16.182 -0.589 -34.130 1.00 92.31 88 SER A C 1
ATOM 731 O O . SER A 1 88 ? 17.343 -0.489 -33.757 1.00 92.31 88 SER A O 1
ATOM 733 N N . ARG A 1 89 ? 15.812 -0.351 -35.394 1.00 93.62 89 ARG A N 1
ATOM 734 C CA . ARG A 1 89 ? 16.778 -0.025 -36.455 1.00 93.62 89 ARG A CA 1
ATOM 735 C C . ARG A 1 89 ? 17.564 1.251 -36.163 1.00 93.62 89 ARG A C 1
ATOM 737 O O . ARG A 1 89 ? 18.760 1.295 -36.429 1.00 93.62 89 ARG A O 1
ATOM 744 N N . ASP A 1 90 ? 16.914 2.281 -35.625 1.00 93.56 90 ASP A N 1
ATOM 745 C CA . ASP A 1 90 ? 17.594 3.529 -35.266 1.00 93.56 90 ASP A CA 1
ATOM 746 C C . ASP A 1 90 ? 18.526 3.357 -34.056 1.00 93.56 90 ASP A C 1
ATOM 748 O O . ASP A 1 90 ? 19.577 4.001 -34.008 1.00 93.56 90 ASP A O 1
ATOM 752 N N . ARG A 1 91 ? 18.195 2.458 -33.116 1.00 90.25 91 ARG A N 1
ATOM 753 C CA . ARG A 1 91 ? 19.104 2.080 -32.020 1.00 90.25 91 ARG A CA 1
ATOM 754 C C . ARG A 1 91 ? 20.301 1.278 -32.508 1.00 90.25 91 ARG A C 1
ATOM 756 O O . ARG A 1 91 ? 21.429 1.631 -32.181 1.00 90.25 91 ARG A O 1
ATOM 763 N N . ASP A 1 92 ? 20.068 0.263 -33.334 1.00 88.69 92 ASP A N 1
ATOM 764 C CA . ASP A 1 92 ? 21.133 -0.563 -33.915 1.00 88.69 92 ASP A CA 1
ATOM 765 C C . ASP A 1 92 ? 22.067 0.287 -34.795 1.00 88.69 92 ASP A C 1
ATOM 767 O O . ASP A 1 92 ? 23.276 0.072 -34.832 1.00 88.69 92 ASP A O 1
ATOM 771 N N . GLY A 1 93 ? 21.516 1.308 -35.461 1.00 89.69 93 GLY A N 1
ATOM 772 C CA . GLY A 1 93 ? 22.261 2.300 -36.237 1.00 89.69 93 GLY A CA 1
ATOM 773 C C . GLY A 1 93 ? 22.936 3.404 -35.414 1.00 89.69 93 GLY A C 1
ATOM 774 O O . GLY A 1 93 ? 23.475 4.336 -36.008 1.00 89.69 93 GLY A O 1
ATOM 775 N N . GLY A 1 94 ? 22.872 3.358 -34.079 1.00 87.19 94 GLY A N 1
ATOM 776 C CA . GLY A 1 94 ? 23.500 4.335 -33.181 1.00 87.19 94 GLY A CA 1
ATOM 777 C C . GLY A 1 94 ? 22.893 5.742 -33.216 1.00 87.19 94 GLY A C 1
ATOM 778 O O . GLY A 1 94 ? 23.438 6.659 -32.607 1.00 87.19 94 GLY A O 1
ATOM 779 N N . ARG A 1 95 ? 21.762 5.939 -33.908 1.00 91.06 95 ARG A N 1
ATOM 780 C CA . ARG A 1 95 ? 21.036 7.223 -33.945 1.00 91.06 95 ARG A CA 1
ATOM 781 C C . ARG A 1 95 ? 20.230 7.456 -32.675 1.00 91.06 95 ARG A C 1
ATOM 783 O O . ARG A 1 95 ? 19.826 8.584 -32.403 1.00 91.06 95 ARG A O 1
ATOM 790 N N . MET A 1 96 ? 19.976 6.391 -31.919 1.00 86.94 96 MET A N 1
ATOM 791 C CA . MET A 1 96 ? 19.223 6.436 -30.678 1.00 86.94 96 MET A CA 1
ATOM 792 C C . MET A 1 96 ? 19.849 5.527 -29.616 1.00 86.94 96 MET A C 1
ATOM 794 O O . MET A 1 96 ? 20.434 4.495 -29.930 1.00 86.94 96 MET A O 1
ATOM 798 N N . VAL A 1 97 ? 19.731 5.915 -28.347 1.00 86.81 97 VAL A N 1
ATOM 799 C CA . VAL A 1 97 ? 20.311 5.171 -27.219 1.00 86.81 97 VAL A CA 1
ATOM 800 C C . VAL A 1 97 ? 19.518 3.885 -26.954 1.00 86.81 97 VAL A C 1
ATOM 802 O O . VAL A 1 97 ? 18.289 3.862 -27.062 1.00 86.81 97 VAL A O 1
ATOM 805 N N . SER A 1 98 ? 20.221 2.814 -26.580 1.00 86.44 98 SER A N 1
ATOM 806 C CA . SER A 1 98 ? 19.623 1.552 -26.130 1.00 86.44 98 SER A CA 1
ATOM 807 C C . SER A 1 98 ? 18.693 1.759 -24.929 1.00 86.44 98 SER A C 1
ATOM 809 O O . SER A 1 98 ? 18.999 2.530 -24.020 1.00 86.44 98 SER A O 1
ATOM 811 N N . LYS A 1 99 ? 17.548 1.062 -24.914 1.00 84.38 99 LYS A N 1
ATOM 812 C CA . LYS A 1 99 ? 16.592 1.126 -23.797 1.00 84.38 99 LYS A CA 1
ATOM 813 C C . LYS A 1 99 ? 17.276 0.657 -22.511 1.00 84.38 99 LYS A C 1
ATOM 815 O O . LYS A 1 99 ? 17.958 -0.359 -22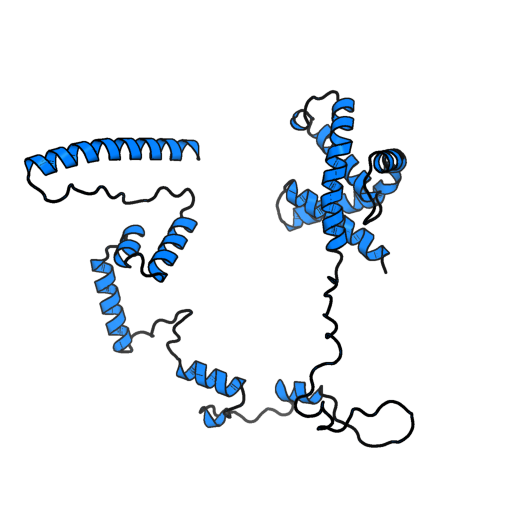.531 1.00 84.38 99 LYS A O 1
ATOM 820 N N . SER A 1 100 ? 17.074 1.376 -21.412 1.00 83.69 100 SER A N 1
ATOM 821 C CA . SER A 1 100 ? 17.421 0.924 -20.066 1.00 83.69 100 SER A CA 1
ATOM 822 C C . SER A 1 100 ? 16.158 0.533 -19.311 1.00 83.69 100 SER A C 1
ATOM 824 O O . SER A 1 100 ? 15.104 1.149 -19.466 1.00 83.69 100 SER A O 1
ATOM 826 N N . GLY A 1 101 ? 16.255 -0.517 -18.506 1.00 81.44 101 GLY A N 1
ATOM 827 C CA . GLY A 1 101 ? 15.177 -0.977 -17.644 1.00 81.44 101 GLY A CA 1
ATOM 828 C C . GLY A 1 101 ? 15.723 -1.505 -16.320 1.00 81.44 101 GLY A C 1
ATOM 829 O O . GLY A 1 101 ? 16.930 -1.699 -16.191 1.00 81.44 101 GLY A O 1
ATOM 830 N N . PRO A 1 102 ? 14.853 -1.792 -15.337 1.00 82.00 102 PRO A N 1
ATOM 831 C CA . PRO A 1 102 ? 15.270 -2.326 -14.036 1.00 82.00 102 PRO A CA 1
ATOM 832 C C . PRO A 1 102 ? 16.142 -3.589 -14.123 1.00 82.00 102 PRO A C 1
ATOM 834 O O . PRO A 1 102 ? 16.952 -3.843 -13.238 1.00 82.00 102 PRO A O 1
ATOM 837 N N . TRP A 1 103 ? 15.981 -4.360 -15.200 1.00 76.94 103 TRP A N 1
ATOM 838 C CA . TRP A 1 103 ? 16.666 -5.632 -15.438 1.00 76.94 103 TRP A CA 1
ATOM 839 C C . TRP A 1 103 ? 17.672 -5.591 -16.594 1.00 76.94 103 TRP A C 1
ATOM 841 O O . TRP A 1 103 ? 18.306 -6.603 -16.880 1.00 76.94 103 TRP A O 1
ATOM 851 N N . PHE A 1 104 ? 17.821 -4.451 -17.274 1.00 81.38 104 PHE A N 1
ATOM 852 C CA . PHE A 1 104 ? 18.714 -4.320 -18.422 1.00 81.38 104 PHE A CA 1
ATOM 853 C C . PHE A 1 104 ? 19.411 -2.961 -18.408 1.00 81.38 104 PHE A C 1
ATOM 855 O O . PHE A 1 104 ? 18.775 -1.916 -18.562 1.00 81.38 104 PHE A O 1
ATOM 862 N N . ASP A 1 105 ? 20.730 -2.994 -18.236 1.00 82.88 105 ASP A N 1
ATOM 863 C CA . ASP A 1 105 ? 21.586 -1.818 -18.326 1.00 82.88 105 ASP A CA 1
ATOM 864 C C . ASP A 1 105 ? 22.237 -1.774 -19.719 1.00 82.88 105 ASP A C 1
ATOM 866 O O . ASP A 1 105 ? 22.994 -2.683 -20.059 1.00 82.88 105 ASP A O 1
ATOM 870 N N . PRO A 1 106 ? 21.979 -0.742 -20.540 1.00 81.56 106 PRO A N 1
ATOM 871 C CA . PRO A 1 106 ? 22.610 -0.595 -21.846 1.00 81.56 106 PRO A CA 1
ATOM 872 C C . PRO A 1 106 ? 24.116 -0.311 -21.754 1.00 81.56 106 PRO A C 1
ATOM 874 O O . PRO A 1 106 ? 24.811 -0.433 -22.759 1.00 81.56 106 PRO A O 1
ATOM 877 N N . GLN A 1 107 ? 24.634 0.063 -20.578 1.00 84.44 107 GLN A N 1
ATOM 878 C CA . GLN A 1 107 ? 26.050 0.342 -20.342 1.00 84.44 107 GLN A CA 1
ATOM 879 C C . GLN A 1 107 ? 26.656 -0.611 -19.301 1.00 84.44 107 GLN A C 1
ATOM 881 O O . GLN A 1 107 ? 27.278 -0.175 -18.330 1.00 84.44 107 GLN A O 1
ATOM 886 N N . ILE A 1 108 ? 26.530 -1.921 -19.542 1.00 83.38 108 ILE A N 1
ATOM 887 C CA . ILE A 1 108 ? 27.061 -2.991 -18.672 1.00 83.38 108 ILE A CA 1
ATOM 888 C C . ILE A 1 108 ? 28.538 -2.761 -18.311 1.00 83.38 108 ILE A C 1
ATOM 890 O O . ILE A 1 108 ? 28.951 -2.957 -17.171 1.00 83.38 108 ILE A O 1
ATOM 894 N N . GLU A 1 109 ? 29.353 -2.298 -19.261 1.00 83.06 109 GLU A N 1
ATOM 895 C CA . GLU A 1 109 ? 30.762 -2.006 -18.989 1.00 83.06 109 GLU A CA 1
ATOM 896 C C . GLU A 1 109 ? 30.944 -0.915 -17.931 1.00 83.06 109 GLU A C 1
ATOM 898 O O . GLU A 1 109 ? 31.792 -1.047 -17.053 1.00 83.06 109 GLU A O 1
ATOM 903 N N . ASN A 1 110 ? 30.143 0.150 -17.972 1.00 85.38 110 ASN A N 1
ATOM 904 C CA . ASN A 1 110 ? 30.250 1.247 -17.013 1.00 85.38 110 ASN A CA 1
ATOM 905 C C . ASN A 1 110 ? 29.772 0.821 -15.623 1.00 85.38 110 ASN A C 1
ATOM 907 O O . ASN A 1 110 ? 30.389 1.201 -14.624 1.00 85.38 110 ASN A O 1
ATOM 911 N N . SER A 1 111 ? 28.723 -0.002 -15.534 1.00 85.50 111 SER A N 1
ATOM 912 C CA . SER A 1 111 ? 28.286 -0.558 -14.252 1.00 85.50 111 SER A CA 1
ATOM 913 C C . SER A 1 111 ? 29.303 -1.544 -13.675 1.00 85.50 111 SER A C 1
ATOM 915 O O . SER A 1 111 ? 29.610 -1.452 -12.486 1.00 85.50 111 SER A O 1
ATOM 917 N N . LEU A 1 112 ? 29.924 -2.400 -14.492 1.00 84.12 112 LEU A N 1
ATOM 918 C CA . LEU A 1 112 ? 31.017 -3.278 -14.054 1.00 84.12 112 LEU A CA 1
ATOM 919 C C . LEU A 1 112 ? 32.241 -2.489 -13.582 1.00 84.12 112 LEU A C 1
ATOM 921 O O . LEU A 1 112 ? 32.779 -2.772 -12.512 1.00 84.12 112 LEU A O 1
ATOM 925 N N . LYS A 1 113 ? 32.647 -1.460 -14.334 1.00 84.75 113 LYS A N 1
ATOM 926 C CA . LYS A 1 113 ? 33.722 -0.535 -13.950 1.00 84.75 113 LYS A CA 1
ATOM 927 C C . LYS A 1 113 ? 33.415 0.135 -12.610 1.00 84.75 113 LYS A C 1
ATOM 929 O O . LYS A 1 113 ? 34.258 0.140 -11.717 1.00 84.75 113 LYS A O 1
ATOM 934 N N . LYS A 1 114 ? 32.187 0.627 -12.418 1.00 86.06 114 LYS A N 1
ATOM 935 C CA . LYS A 1 114 ? 31.730 1.215 -11.150 1.00 86.06 114 LYS A CA 1
ATOM 936 C C . LYS A 1 114 ? 31.807 0.218 -9.993 1.00 86.06 114 LYS A C 1
ATOM 938 O O . LYS A 1 114 ? 32.298 0.585 -8.928 1.00 86.06 114 LYS A O 1
ATOM 943 N N . ILE A 1 115 ? 31.355 -1.021 -10.190 1.00 85.75 115 ILE A N 1
ATOM 944 C CA . ILE A 1 115 ? 31.422 -2.072 -9.166 1.00 85.75 115 ILE A CA 1
ATOM 945 C C . ILE A 1 115 ? 32.882 -2.376 -8.821 1.00 85.75 115 ILE A C 1
ATOM 947 O O . ILE A 1 115 ? 33.233 -2.333 -7.647 1.00 85.75 115 ILE A O 1
ATOM 951 N N . ALA A 1 116 ? 33.742 -2.595 -9.819 1.00 83.50 116 ALA A N 1
ATOM 952 C CA . ALA A 1 116 ? 35.158 -2.905 -9.619 1.00 83.50 116 ALA A CA 1
ATOM 953 C C . ALA A 1 116 ? 35.910 -1.803 -8.850 1.00 83.50 116 ALA A C 1
ATOM 955 O O . ALA A 1 116 ? 36.753 -2.108 -7.998 1.00 83.50 116 ALA A O 1
ATOM 956 N N . LEU A 1 117 ? 35.574 -0.533 -9.114 1.00 83.81 117 LEU A N 1
ATOM 957 C CA . LEU A 1 117 ? 36.095 0.628 -8.389 1.00 83.81 117 LEU A CA 1
ATOM 958 C C . LEU A 1 117 ? 35.550 0.708 -6.958 1.00 83.81 117 LEU A C 1
ATOM 960 O O . LEU A 1 117 ? 36.308 0.973 -6.028 1.00 83.81 117 LEU A O 1
ATOM 964 N N . GLN A 1 118 ? 34.254 0.449 -6.757 1.00 83.56 118 GLN A N 1
ATOM 965 C CA . GLN A 1 118 ? 33.637 0.436 -5.426 1.00 83.56 118 GLN A CA 1
ATOM 966 C C . GLN A 1 118 ? 34.170 -0.696 -4.542 1.00 83.56 118 GLN A C 1
ATOM 968 O O . GLN A 1 118 ? 34.349 -0.499 -3.341 1.00 83.56 118 GLN A O 1
ATOM 973 N N . THR A 1 119 ? 34.444 -1.867 -5.119 1.00 82.12 119 THR A N 1
ATOM 974 C CA . THR A 1 119 ? 35.046 -3.004 -4.412 1.00 82.12 119 THR A CA 1
ATOM 975 C C . THR A 1 119 ? 36.553 -2.847 -4.212 1.00 82.12 119 THR A C 1
ATOM 977 O O . THR A 1 119 ? 37.137 -3.606 -3.445 1.00 82.12 119 THR A O 1
ATOM 980 N N . GLY A 1 120 ? 37.190 -1.888 -4.896 1.00 75.31 120 GLY A N 1
ATOM 981 C CA . GLY A 1 120 ? 38.633 -1.643 -4.825 1.00 75.31 120 GLY A CA 1
ATOM 982 C C . GLY A 1 120 ? 39.488 -2.728 -5.488 1.00 75.31 120 GLY A C 1
ATOM 983 O O . GLY A 1 120 ? 40.660 -2.861 -5.150 1.00 75.31 120 GLY A O 1
ATOM 984 N N . ILE A 1 121 ? 38.909 -3.516 -6.403 1.00 75.94 121 ILE A N 1
ATOM 985 C CA . ILE A 1 121 ? 39.619 -4.589 -7.128 1.00 75.94 121 ILE A CA 1
ATOM 986 C C . ILE A 1 121 ? 40.460 -3.993 -8.263 1.00 75.94 121 ILE A C 1
ATOM 988 O O . ILE A 1 121 ? 41.553 -4.479 -8.538 1.00 75.94 121 ILE A O 1
ATOM 992 N N . ALA A 1 122 ? 39.955 -2.934 -8.901 1.00 72.62 122 ALA A N 1
ATOM 993 C CA . ALA A 1 122 ? 40.650 -2.201 -9.951 1.00 72.62 122 ALA A CA 1
ATOM 994 C C . ALA A 1 122 ? 40.976 -0.783 -9.477 1.00 72.62 122 ALA A C 1
ATOM 996 O O . ALA A 1 122 ? 40.172 -0.148 -8.788 1.00 72.62 122 ALA A O 1
ATOM 997 N N . THR A 1 123 ? 42.146 -0.268 -9.858 1.00 74.00 123 THR A N 1
ATOM 998 C CA . THR A 1 123 ? 42.478 1.137 -9.604 1.00 74.00 123 THR A CA 1
ATOM 999 C C . THR A 1 123 ? 41.804 2.046 -10.640 1.00 74.00 123 THR A C 1
ATOM 1001 O O . THR A 1 123 ? 41.605 1.633 -11.783 1.00 74.00 123 THR A O 1
ATOM 1004 N N . PRO A 1 124 ? 41.477 3.304 -10.290 1.00 76.19 124 PRO A N 1
ATOM 1005 C CA . PRO A 1 124 ? 40.919 4.279 -11.233 1.00 76.19 124 PRO A CA 1
ATOM 1006 C C . PRO A 1 124 ? 41.711 4.395 -12.545 1.00 76.19 124 PRO A C 1
ATOM 1008 O O . PRO A 1 124 ? 41.114 4.381 -13.619 1.00 76.19 124 PRO A O 1
ATOM 1011 N N . SER A 1 125 ? 43.046 4.351 -12.470 1.00 76.75 125 SER A N 1
ATOM 1012 C CA . SER A 1 125 ? 43.927 4.362 -13.644 1.00 76.75 125 SER A CA 1
ATOM 1013 C C . SER A 1 125 ? 43.777 3.120 -14.535 1.00 76.75 125 SER A C 1
ATOM 1015 O O . SER A 1 125 ? 43.836 3.237 -15.753 1.00 76.75 125 SER A O 1
ATOM 1017 N N . GLN A 1 126 ? 43.530 1.934 -13.963 1.00 70.88 126 GLN A N 1
ATOM 1018 C CA . GLN A 1 126 ? 43.284 0.697 -14.729 1.00 70.88 126 GLN A CA 1
ATOM 1019 C C . GLN A 1 126 ? 41.926 0.694 -15.442 1.00 70.88 126 GLN A C 1
ATOM 1021 O O . GLN A 1 126 ? 41.739 -0.026 -16.418 1.00 70.88 126 GLN A O 1
ATOM 1026 N N . VAL A 1 127 ? 40.977 1.500 -14.966 1.00 73.81 127 VAL A N 1
ATOM 1027 C CA . VAL A 1 127 ? 39.638 1.649 -15.554 1.00 73.81 127 VAL A CA 1
ATOM 1028 C C . VAL A 1 127 ? 39.607 2.758 -16.623 1.00 73.81 127 VAL A C 1
ATOM 1030 O O . VAL A 1 127 ? 38.567 3.013 -17.231 1.00 73.81 127 VAL A O 1
ATOM 1033 N N . GLY A 1 128 ? 40.760 3.380 -16.903 1.00 69.31 128 GLY A N 1
ATOM 1034 C CA . GLY A 1 128 ? 40.896 4.468 -17.871 1.00 69.31 128 GLY A CA 1
ATOM 1035 C C . GLY A 1 128 ? 40.440 5.824 -17.331 1.00 69.31 128 GLY A C 1
ATOM 1036 O O . GLY A 1 128 ? 40.193 6.731 -18.120 1.00 69.31 128 GLY A O 1
ATOM 1037 N N . LEU A 1 129 ? 40.303 5.970 -16.006 1.00 73.12 129 LEU A N 1
ATOM 1038 C CA . LEU A 1 129 ? 40.132 7.277 -15.380 1.00 73.12 129 LEU A CA 1
ATOM 1039 C C . LEU A 1 129 ? 41.510 7.844 -15.046 1.00 73.12 129 LEU A C 1
ATOM 1041 O O . LEU A 1 129 ? 42.196 7.358 -14.142 1.00 73.12 129 LEU A O 1
ATOM 1045 N N . GLU A 1 130 ? 41.899 8.893 -15.760 1.00 71.00 130 GLU A N 1
ATOM 1046 C CA . GLU A 1 130 ? 42.998 9.744 -15.322 1.00 71.00 130 GLU A CA 1
ATOM 1047 C C . GLU A 1 130 ? 42.509 10.548 -14.117 1.00 71.00 130 GLU A C 1
ATOM 1049 O O . GLU A 1 130 ? 41.551 11.315 -14.202 1.00 71.00 130 GLU A O 1
ATOM 1054 N N . LEU A 1 131 ? 43.106 10.283 -12.956 1.00 65.12 131 LEU A N 1
ATOM 1055 C CA . LEU A 1 131 ? 42.823 11.046 -11.751 1.00 65.12 131 LEU A CA 1
ATOM 1056 C C . LEU A 1 131 ? 43.809 12.198 -11.658 1.00 65.12 131 LEU A C 1
ATOM 1058 O O . LEU A 1 131 ? 45.020 11.975 -11.648 1.00 65.12 131 LEU A O 1
ATOM 1062 N N . ASP A 1 132 ? 43.283 13.405 -11.495 1.00 71.12 132 ASP A N 1
ATOM 1063 C CA . ASP A 1 132 ? 44.092 14.538 -11.076 1.00 71.12 132 ASP A CA 1
ATOM 1064 C C . ASP A 1 132 ? 44.683 14.290 -9.681 1.00 71.12 132 ASP A C 1
ATOM 1066 O O . ASP A 1 132 ? 44.113 13.591 -8.832 1.00 71.12 132 ASP A O 1
ATOM 1070 N N . ASN A 1 133 ? 45.841 14.899 -9.423 1.00 68.69 133 ASN A N 1
ATOM 1071 C CA . ASN A 1 133 ? 46.447 14.867 -8.099 1.00 68.69 133 ASN A CA 1
ATOM 1072 C C . ASN A 1 133 ? 45.492 15.489 -7.069 1.00 68.69 133 ASN A C 1
ATOM 1074 O O . ASN A 1 133 ? 44.957 16.579 -7.282 1.00 68.69 133 ASN A O 1
ATOM 1078 N N . LYS A 1 134 ? 45.311 14.809 -5.929 1.00 65.56 134 LYS A N 1
ATOM 1079 C CA . LYS A 1 134 ? 44.520 15.322 -4.798 1.00 65.56 134 LYS A CA 1
ATOM 1080 C C . LYS A 1 134 ? 45.009 16.723 -4.417 1.00 65.56 134 LYS A C 1
ATOM 1082 O O . LYS A 1 134 ? 46.219 16.936 -4.304 1.00 65.56 134 LYS A O 1
ATOM 1087 N N . LYS A 1 135 ? 44.095 17.663 -4.151 1.00 70.81 135 LYS A N 1
ATOM 1088 C CA . LYS A 1 135 ? 44.497 18.959 -3.584 1.00 70.81 135 LYS A CA 1
ATOM 1089 C C . LYS A 1 135 ? 44.981 18.760 -2.148 1.00 70.81 135 LYS A C 1
ATOM 1091 O O . LYS A 1 135 ? 44.505 17.878 -1.428 1.00 70.81 135 LYS A O 1
ATOM 1096 N N . ASN A 1 136 ? 45.928 19.593 -1.717 1.00 63.78 136 ASN A N 1
ATOM 1097 C CA . ASN A 1 136 ? 46.493 19.526 -0.369 1.00 63.78 136 ASN A CA 1
ATOM 1098 C C . ASN A 1 136 ? 45.379 19.591 0.694 1.00 63.78 136 ASN A C 1
ATOM 1100 O O . ASN A 1 136 ? 44.711 20.611 0.832 1.00 63.78 136 ASN A O 1
ATOM 1104 N N . GLY A 1 137 ? 45.196 18.500 1.447 1.00 71.19 137 GLY A N 1
ATOM 1105 C CA . GLY A 1 137 ? 44.223 18.397 2.543 1.00 71.19 137 GLY A CA 1
ATOM 1106 C C . GLY A 1 137 ? 42.966 17.565 2.253 1.00 71.19 137 GLY A C 1
ATOM 1107 O O . GLY A 1 137 ? 42.237 17.248 3.193 1.00 71.19 137 GLY A O 1
ATOM 1108 N N . GLU A 1 138 ? 42.720 17.149 1.007 1.00 69.12 138 GLU A N 1
ATOM 1109 C CA . GLU A 1 138 ? 41.570 16.304 0.659 1.00 69.12 138 GLU A CA 1
ATOM 1110 C C . GLU A 1 138 ? 41.798 14.845 1.093 1.00 69.12 138 GLU A C 1
ATOM 1112 O O . GLU A 1 138 ? 42.748 14.184 0.669 1.00 69.12 138 GLU A O 1
ATOM 1117 N N . LYS A 1 139 ? 40.910 14.326 1.950 1.00 69.31 139 LYS A N 1
ATOM 1118 C CA . LYS A 1 139 ? 40.935 12.935 2.426 1.00 69.31 139 LYS A CA 1
ATOM 1119 C C . LYS A 1 139 ? 39.782 12.154 1.813 1.00 69.31 139 LYS A C 1
ATOM 1121 O O . LYS A 1 139 ? 38.639 12.603 1.827 1.00 69.31 139 LYS A O 1
ATOM 1126 N N . THR A 1 140 ? 40.070 10.959 1.311 1.00 69.81 140 THR A N 1
ATOM 1127 C CA . THR A 1 140 ? 39.039 10.051 0.788 1.00 69.81 140 THR A CA 1
ATOM 1128 C C . THR A 1 140 ? 38.176 9.492 1.921 1.00 69.81 140 THR A C 1
ATOM 1130 O O . THR A 1 140 ? 38.604 9.414 3.073 1.00 69.81 140 THR A O 1
ATOM 1133 N N . SER A 1 141 ? 36.956 9.049 1.610 1.00 62.69 141 SER A N 1
ATOM 1134 C CA . SER A 1 141 ? 36.054 8.411 2.584 1.00 62.69 141 SER A CA 1
ATOM 1135 C C . SER A 1 141 ? 36.678 7.182 3.263 1.00 62.69 141 SER A C 1
ATOM 1137 O O . SER A 1 141 ? 36.420 6.929 4.437 1.00 62.69 141 SER A O 1
ATOM 1139 N N . LEU A 1 142 ? 37.555 6.463 2.558 1.00 69.19 142 LEU A N 1
ATOM 1140 C CA . LEU A 1 142 ? 38.340 5.339 3.076 1.00 69.19 142 LEU A CA 1
ATOM 1141 C C . LEU A 1 142 ? 39.448 5.783 4.047 1.00 69.19 142 LEU A C 1
ATOM 1143 O O . LEU A 1 142 ? 39.598 5.178 5.106 1.00 69.19 142 LEU A O 1
ATOM 1147 N N . GLU A 1 143 ? 40.176 6.859 3.733 1.00 70.62 143 GLU A N 1
ATOM 1148 C CA . GLU A 1 143 ? 41.186 7.455 4.627 1.00 70.62 143 GLU A CA 1
ATOM 1149 C C . GLU A 1 143 ? 40.550 8.081 5.874 1.00 70.62 143 GLU A C 1
ATOM 1151 O O . GLU A 1 143 ? 41.094 7.971 6.970 1.00 70.62 143 GLU A O 1
ATOM 1156 N N . MET A 1 144 ? 39.367 8.692 5.749 1.00 71.19 144 MET A N 1
ATOM 1157 C CA . MET A 1 144 ? 38.597 9.121 6.918 1.00 71.19 144 MET A CA 1
ATOM 1158 C C . MET A 1 144 ? 38.207 7.922 7.784 1.00 71.19 144 MET A C 1
ATOM 1160 O O . MET A 1 144 ? 38.381 7.964 8.998 1.00 71.19 144 MET A O 1
ATOM 1164 N N . ARG A 1 145 ? 37.760 6.815 7.180 1.00 70.50 145 ARG A N 1
ATOM 1165 C CA . ARG A 1 145 ? 37.384 5.601 7.920 1.00 70.50 145 ARG A CA 1
ATOM 1166 C C . ARG A 1 145 ? 38.570 4.948 8.640 1.00 70.50 145 ARG A C 1
ATOM 1168 O O . ARG A 1 145 ? 38.403 4.455 9.754 1.00 70.50 145 ARG A O 1
ATOM 1175 N N . SER A 1 146 ? 39.762 4.964 8.040 1.00 69.19 146 SER A N 1
ATOM 1176 C CA . SER A 1 146 ? 40.976 4.423 8.665 1.00 69.19 146 SER A CA 1
ATOM 1177 C C . SER A 1 146 ? 41.520 5.313 9.787 1.00 69.19 146 SER A C 1
ATOM 1179 O O . SER A 1 146 ? 42.061 4.788 10.755 1.00 69.19 146 SER A O 1
ATOM 1181 N N . LEU A 1 147 ? 41.315 6.635 9.723 1.00 68.00 147 LEU A N 1
ATOM 1182 C CA . LEU A 1 147 ? 41.651 7.564 10.812 1.00 68.00 147 LEU A CA 1
ATOM 1183 C C . LEU A 1 147 ? 40.809 7.337 12.076 1.00 68.00 147 LEU A C 1
ATOM 1185 O O . LEU A 1 147 ? 41.317 7.514 13.179 1.00 68.00 147 LEU A O 1
ATOM 1189 N N . PHE A 1 148 ? 39.549 6.921 11.922 1.00 65.31 148 PHE A N 1
ATOM 1190 C CA . PHE A 1 148 ? 38.662 6.581 13.043 1.00 65.31 148 PHE A CA 1
ATOM 1191 C C . PHE A 1 148 ? 38.773 5.116 13.499 1.00 65.31 148 PHE A C 1
ATOM 1193 O O . PHE A 1 148 ? 38.068 4.702 14.417 1.00 65.31 148 PHE A O 1
ATOM 1200 N N . SER A 1 149 ? 39.651 4.320 12.880 1.00 62.34 149 SER A N 1
ATOM 1201 C CA . SER A 1 149 ? 39.937 2.954 13.325 1.00 62.34 149 SER A CA 1
ATOM 1202 C C . SER A 1 149 ? 41.049 2.990 14.386 1.00 62.34 149 SER A C 1
ATOM 1204 O O . SER A 1 149 ? 42.120 3.533 14.104 1.00 62.34 149 SER A O 1
ATOM 1206 N N . PRO A 1 150 ? 40.849 2.446 15.603 1.00 57.78 150 PRO A N 1
ATOM 1207 C CA . PRO A 1 150 ? 41.854 2.522 16.660 1.00 57.78 150 PRO A CA 1
ATOM 1208 C C . PRO A 1 150 ? 43.122 1.759 16.251 1.00 57.78 150 PRO A C 1
ATOM 1210 O O . PRO A 1 150 ? 43.094 0.545 16.045 1.00 57.78 150 PRO A O 1
ATOM 1213 N N . LYS A 1 151 ? 44.247 2.475 16.120 1.00 57.28 151 LYS A N 1
ATOM 1214 C CA . LYS A 1 151 ? 45.574 1.861 15.955 1.00 57.28 151 LYS A CA 1
ATOM 1215 C C . LYS A 1 151 ? 45.974 1.170 17.268 1.00 57.28 151 LYS A C 1
ATOM 1217 O O . LYS A 1 151 ? 45.820 1.788 18.320 1.00 57.28 151 LYS A O 1
ATOM 1222 N N . PRO A 1 152 ? 46.520 -0.059 17.243 1.00 46.12 152 PRO A N 1
ATOM 1223 C CA . PRO A 1 152 ? 47.019 -0.707 18.449 1.00 46.12 152 PRO A CA 1
ATOM 1224 C C . PRO A 1 152 ? 48.326 -0.032 18.889 1.00 46.12 152 PRO A C 1
ATOM 1226 O O . PRO A 1 152 ? 49.358 -0.153 18.230 1.00 46.12 152 PRO A O 1
ATOM 1229 N N . THR A 1 153 ? 48.279 0.714 19.989 1.00 39.66 153 THR A N 1
ATOM 1230 C CA . THR A 1 153 ? 49.454 1.252 20.681 1.00 39.66 153 THR A CA 1
ATOM 1231 C C . THR A 1 153 ? 50.047 0.175 21.584 1.00 39.66 153 THR A C 1
ATOM 1233 O O . THR A 1 153 ? 49.409 -0.292 22.524 1.00 39.66 153 THR A O 1
ATOM 1236 N N . ASN A 1 154 ? 51.286 -0.223 21.299 1.00 46.41 154 ASN A N 1
ATOM 1237 C CA . ASN A 1 154 ? 52.089 -1.038 22.205 1.00 46.41 154 ASN A CA 1
ATOM 1238 C C . ASN A 1 154 ? 52.604 -0.187 23.385 1.00 46.41 154 ASN A C 1
ATOM 1240 O O . ASN A 1 154 ? 53.011 0.953 23.168 1.00 46.41 154 ASN A O 1
ATOM 1244 N N . LEU A 1 155 ? 52.697 -0.836 24.561 1.00 42.09 155 LEU A N 1
ATOM 1245 C CA . LEU A 1 155 ? 53.479 -0.518 25.780 1.00 42.09 155 LEU A CA 1
ATOM 1246 C C . LEU A 1 155 ? 52.730 0.151 26.958 1.00 42.09 155 LEU A C 1
ATOM 1248 O O . LEU A 1 155 ? 52.634 1.369 27.047 1.00 42.09 155 LEU A O 1
ATOM 1252 N N . THR A 1 156 ? 52.306 -0.656 27.941 1.00 34.66 156 THR A N 1
ATOM 1253 C CA . THR A 1 156 ? 52.866 -0.710 29.321 1.00 34.66 156 THR A CA 1
ATOM 1254 C C . THR A 1 156 ? 52.188 -1.829 30.150 1.00 34.66 156 THR A C 1
ATOM 1256 O O . THR A 1 156 ? 51.028 -2.148 29.886 1.00 34.66 156 THR A O 1
ATOM 1259 N N . PRO A 1 157 ? 52.885 -2.479 31.111 1.00 48.56 157 PRO A N 1
ATOM 1260 C CA . PRO A 1 157 ? 52.399 -3.673 31.805 1.00 48.56 157 PRO A CA 1
ATOM 1261 C C . PRO A 1 157 ? 51.934 -3.364 33.237 1.00 48.56 157 PRO A C 1
ATOM 1263 O O . PRO A 1 157 ? 52.757 -2.979 34.059 1.00 48.56 157 PRO A O 1
ATOM 1266 N N . ALA A 1 158 ? 50.647 -3.566 33.539 1.00 39.44 158 ALA A N 1
ATOM 1267 C CA . ALA A 1 158 ? 50.125 -4.046 34.833 1.00 39.44 158 ALA A CA 1
ATOM 1268 C C . ALA A 1 158 ? 48.618 -3.769 34.950 1.00 39.44 158 ALA A C 1
ATOM 1270 O O . ALA A 1 158 ? 48.193 -2.668 35.283 1.00 39.44 158 ALA A O 1
ATOM 1271 N N . SER A 1 159 ? 47.802 -4.790 34.715 1.00 39.38 159 SER A N 1
ATOM 1272 C CA . SER A 1 159 ? 46.658 -5.149 35.563 1.00 39.38 159 SER A CA 1
ATOM 1273 C C . SER A 1 159 ? 45.972 -6.363 34.950 1.00 39.38 159 SER A C 1
ATOM 1275 O O . SER A 1 159 ? 45.901 -6.541 33.737 1.00 39.38 159 SER A O 1
ATOM 1277 N N . SER A 1 160 ? 45.579 -7.266 35.832 1.00 51.06 160 SER A N 1
ATOM 1278 C CA . SER A 1 160 ? 44.940 -8.538 35.555 1.00 51.06 160 SER A CA 1
ATOM 1279 C C . SER A 1 160 ? 43.572 -8.342 34.909 1.00 51.06 160 SER A C 1
ATOM 1281 O O . SER A 1 160 ? 42.567 -8.314 35.607 1.00 51.06 160 SER A O 1
ATOM 1283 N N . ASP A 1 161 ? 43.532 -8.272 33.586 1.00 47.56 161 ASP A N 1
ATOM 1284 C CA . ASP A 1 161 ? 42.328 -8.548 32.818 1.00 47.56 161 ASP A CA 1
ATOM 1285 C C . ASP A 1 161 ? 42.705 -9.293 31.542 1.00 47.56 161 ASP A C 1
ATOM 1287 O O . ASP A 1 161 ? 43.739 -9.062 30.919 1.00 47.56 161 ASP A O 1
ATOM 1291 N N . LYS A 1 162 ? 41.899 -10.304 31.229 1.00 47.25 162 LYS A N 1
ATOM 1292 C CA . LYS A 1 162 ? 42.177 -11.349 30.242 1.00 47.25 162 LYS A CA 1
ATOM 1293 C C . LYS A 1 162 ? 42.634 -10.744 28.912 1.00 47.25 162 LYS A C 1
ATOM 1295 O O . LYS A 1 162 ? 41.839 -10.120 28.213 1.00 47.25 162 LYS A O 1
ATOM 1300 N N . ASN A 1 163 ? 43.887 -11.001 28.536 1.00 51.34 163 ASN A N 1
ATOM 1301 C CA . ASN A 1 163 ? 44.375 -10.718 27.190 1.00 51.34 163 ASN A CA 1
ATOM 1302 C C . ASN A 1 163 ? 43.405 -11.333 26.161 1.00 51.34 163 ASN A C 1
ATOM 1304 O O . ASN A 1 163 ? 43.036 -12.505 26.316 1.00 51.34 163 ASN A O 1
ATOM 1308 N N . PRO A 1 164 ? 42.992 -10.602 25.109 1.00 53.88 164 PRO A N 1
ATOM 1309 C CA . PRO A 1 164 ? 42.318 -11.227 23.981 1.00 53.88 164 PRO A CA 1
ATOM 1310 C C . PRO A 1 164 ? 43.246 -12.317 23.431 1.00 53.88 164 PRO A C 1
ATOM 1312 O O . PRO A 1 164 ? 44.428 -12.070 23.189 1.00 53.88 164 PRO A O 1
ATOM 1315 N N . GLY A 1 165 ? 42.734 -13.547 23.325 1.00 56.28 165 GLY A N 1
ATOM 1316 C CA . GLY A 1 165 ? 43.525 -14.706 22.908 1.00 56.28 165 GLY A CA 1
ATOM 1317 C C . GLY A 1 165 ? 44.264 -14.449 21.593 1.00 56.28 165 GLY A C 1
ATOM 1318 O O . GLY A 1 165 ? 43.771 -13.727 20.725 1.00 56.28 165 GLY A O 1
ATOM 1319 N N . GLN A 1 166 ? 45.455 -15.036 21.442 1.00 65.19 166 GLN A N 1
ATOM 1320 C CA . GLN A 1 166 ? 46.237 -14.899 20.212 1.00 65.19 166 GLN A CA 1
ATOM 1321 C C . GLN A 1 166 ? 45.407 -15.335 18.985 1.00 65.19 166 GLN A C 1
ATOM 1323 O O . GLN A 1 166 ? 44.673 -16.330 19.074 1.00 65.19 166 GLN A O 1
ATOM 1328 N N . PRO A 1 167 ? 45.529 -14.649 17.830 1.00 53.50 167 PRO A N 1
ATOM 1329 C CA . PRO A 1 167 ? 44.881 -15.065 16.589 1.00 53.50 167 PRO A CA 1
ATOM 1330 C C . PRO A 1 167 ? 45.274 -16.512 16.263 1.00 53.50 167 PRO A C 1
ATOM 1332 O O . PRO A 1 167 ? 46.446 -16.804 16.047 1.00 53.50 167 PRO A O 1
ATOM 1335 N N . GLY A 1 168 ? 44.306 -17.430 16.283 1.00 61.66 168 GLY A N 1
ATOM 1336 C CA . GLY A 1 168 ? 44.545 -18.868 16.095 1.00 61.66 168 GLY A CA 1
ATOM 1337 C C . GLY A 1 168 ? 44.219 -19.742 17.309 1.00 61.66 168 GLY A C 1
ATOM 1338 O O . GLY A 1 168 ? 43.998 -20.935 17.130 1.00 61.66 168 GLY A O 1
ATOM 1339 N N . GLN A 1 169 ? 44.040 -19.170 18.507 1.00 60.41 169 GLN A N 1
ATOM 1340 C CA . GLN A 1 169 ? 43.477 -19.873 19.677 1.00 60.41 169 GLN A CA 1
ATOM 1341 C C . GLN A 1 169 ? 41.944 -19.997 19.610 1.00 60.41 169 GLN A C 1
ATOM 1343 O O . GLN A 1 169 ? 41.234 -19.967 20.616 1.00 60.41 169 GLN A O 1
ATOM 1348 N N . GLY A 1 170 ? 41.413 -20.103 18.393 1.00 63.75 170 GLY A N 1
ATOM 1349 C CA . GLY A 1 170 ? 40.025 -20.463 18.189 1.00 63.75 170 GLY A CA 1
ATOM 1350 C C . GLY A 1 170 ? 39.767 -21.885 18.672 1.00 63.75 170 GLY A C 1
ATOM 1351 O O . GLY A 1 170 ? 40.673 -22.681 18.914 1.00 63.75 170 GLY A O 1
ATOM 1352 N N . ARG A 1 171 ? 38.483 -22.201 18.782 1.00 63.19 171 ARG A N 1
ATOM 1353 C CA . ARG A 1 171 ? 37.970 -23.547 19.013 1.00 63.19 171 ARG A CA 1
ATOM 1354 C C . ARG A 1 171 ? 38.793 -24.611 18.249 1.00 63.19 171 ARG A C 1
ATOM 1356 O O . ARG A 1 171 ? 38.984 -24.446 17.042 1.00 63.19 171 ARG A O 1
ATOM 1363 N N . PRO A 1 172 ? 39.218 -25.714 18.895 1.00 71.81 172 PRO A N 1
ATOM 1364 C CA . PRO A 1 172 ? 39.913 -26.798 18.207 1.00 71.81 172 PRO A CA 1
ATOM 1365 C C . PRO A 1 172 ? 39.097 -27.288 17.007 1.00 71.81 172 PRO A C 1
ATOM 1367 O O . PRO A 1 172 ? 37.860 -27.338 17.062 1.00 71.81 172 PRO A O 1
ATOM 1370 N N . LYS A 1 173 ? 39.796 -27.627 15.915 1.00 67.25 173 LYS A N 1
ATOM 1371 C CA . LYS A 1 173 ? 39.186 -28.079 14.657 1.00 67.25 173 LYS A CA 1
ATOM 1372 C C . LYS A 1 173 ? 38.143 -29.162 14.969 1.00 67.25 173 LYS A C 1
ATOM 1374 O O . LYS A 1 173 ? 38.471 -30.187 15.555 1.00 67.25 173 LYS A O 1
ATOM 1379 N N . ASN A 1 174 ? 36.899 -28.924 14.550 1.00 64.06 174 ASN A N 1
ATOM 1380 C CA . ASN A 1 174 ? 35.792 -29.887 14.573 1.00 64.06 174 ASN A CA 1
ATOM 1381 C C . ASN A 1 174 ? 35.082 -30.181 15.918 1.00 64.06 174 ASN A C 1
ATOM 1383 O O . ASN A 1 174 ? 34.308 -31.137 15.976 1.00 64.06 174 ASN A O 1
ATOM 1387 N N . SER A 1 175 ? 35.262 -29.394 16.991 1.00 74.25 175 SER A N 1
ATOM 1388 C CA . SER A 1 175 ? 34.411 -29.584 18.187 1.00 74.25 175 SER A CA 1
ATOM 1389 C C . SER A 1 175 ? 32.979 -29.048 17.962 1.00 74.25 175 SER A C 1
ATOM 1391 O O . SER A 1 175 ? 32.758 -28.236 17.067 1.00 74.25 175 SER A O 1
ATOM 1393 N N . LYS A 1 176 ? 31.976 -29.501 18.727 1.00 72.50 176 LYS A N 1
ATOM 1394 C CA . LYS A 1 176 ? 30.583 -28.986 18.688 1.00 72.50 176 LYS A CA 1
ATOM 1395 C C . LYS A 1 176 ? 30.304 -28.111 19.914 1.00 72.50 176 LYS A C 1
ATOM 1397 O O . LYS A 1 176 ? 30.951 -28.297 20.944 1.00 72.50 176 LYS A O 1
ATOM 1402 N N . ASP A 1 177 ? 29.453 -27.082 19.785 1.00 69.94 177 ASP A N 1
ATOM 1403 C CA . ASP A 1 177 ? 29.208 -26.123 20.882 1.00 69.94 177 ASP A CA 1
ATOM 1404 C C . ASP A 1 177 ? 28.553 -26.874 22.048 1.00 69.94 177 ASP A C 1
ATOM 1406 O O . ASP A 1 177 ? 27.528 -27.522 21.857 1.00 69.94 177 ASP A O 1
ATOM 1410 N N . SER A 1 178 ? 29.170 -26.819 23.235 1.00 72.75 178 SER A N 1
ATOM 1411 C CA . SER A 1 178 ? 28.689 -27.528 24.435 1.00 72.75 178 SER A CA 1
ATOM 1412 C C . SER A 1 178 ? 27.365 -26.951 24.955 1.00 72.75 178 SER A C 1
ATOM 1414 O O . SER A 1 178 ? 26.549 -27.658 25.538 1.00 72.75 178 SER A O 1
ATOM 1416 N N . SER A 1 179 ? 27.104 -25.669 24.692 1.00 75.88 179 SER A N 1
ATOM 1417 C CA . SER A 1 179 ? 25.858 -25.000 25.052 1.00 75.88 179 SER A CA 1
ATOM 1418 C C . SER A 1 179 ? 25.192 -24.366 23.835 1.00 75.88 179 SER A C 1
ATOM 1420 O O . SER A 1 179 ? 25.840 -23.887 22.900 1.00 75.88 179 SER A O 1
ATOM 1422 N N . LYS A 1 180 ? 23.857 -24.358 23.850 1.00 78.75 180 LYS A N 1
ATOM 1423 C CA . LYS A 1 180 ? 23.050 -23.669 22.842 1.00 78.75 180 LYS A CA 1
ATOM 1424 C C . LYS A 1 180 ? 23.352 -22.170 22.947 1.00 78.75 180 LYS A C 1
ATOM 1426 O O . LYS A 1 180 ? 23.263 -21.600 24.035 1.00 78.75 180 LYS A O 1
ATOM 1431 N N . ARG A 1 181 ? 23.747 -21.535 21.837 1.00 74.44 181 ARG A N 1
ATOM 1432 C CA . ARG A 1 181 ? 24.043 -20.093 21.811 1.00 74.44 181 ARG A CA 1
ATOM 1433 C C . ARG A 1 181 ? 22.851 -19.309 22.358 1.00 74.44 181 ARG A C 1
ATOM 1435 O O . ARG A 1 181 ? 21.708 -19.615 22.025 1.00 74.44 181 ARG A O 1
ATOM 1442 N N . LYS A 1 182 ? 23.121 -18.288 23.175 1.00 77.44 182 LYS A N 1
ATOM 1443 C CA . LYS A 1 182 ? 22.083 -17.356 23.628 1.00 77.44 182 LYS A CA 1
ATOM 1444 C C . LYS A 1 182 ? 21.503 -16.649 22.402 1.00 77.44 182 LYS A C 1
ATOM 1446 O O . LYS A 1 182 ? 22.238 -15.992 21.665 1.00 77.44 182 LYS A O 1
ATOM 1451 N N . ASN A 1 183 ? 20.201 -16.799 22.183 1.00 79.44 183 ASN A N 1
ATOM 1452 C CA . ASN A 1 183 ? 19.499 -16.050 21.150 1.00 79.44 183 ASN A CA 1
ATOM 1453 C C . ASN A 1 183 ? 19.434 -14.583 21.574 1.00 79.44 183 ASN A C 1
ATOM 1455 O O . ASN A 1 183 ? 19.106 -14.282 22.721 1.00 79.44 183 ASN A O 1
ATOM 1459 N N . LYS A 1 184 ? 19.754 -13.669 20.656 1.00 70.12 184 LYS A N 1
ATOM 1460 C CA . LYS A 1 184 ? 19.547 -12.239 20.887 1.00 70.12 184 LYS A CA 1
ATOM 1461 C C . LYS A 1 184 ? 18.041 -11.985 20.936 1.00 70.12 184 LYS A C 1
ATOM 1463 O O . LYS A 1 184 ? 17.363 -12.148 19.927 1.00 70.12 184 LYS A O 1
ATOM 1468 N N . THR A 1 185 ? 17.522 -11.608 22.096 1.00 66.19 185 THR A N 1
ATOM 1469 C CA . THR A 1 185 ? 16.161 -11.084 22.232 1.00 66.19 185 THR A CA 1
ATOM 1470 C C . THR A 1 185 ? 16.183 -9.613 21.846 1.00 66.19 185 THR A C 1
ATOM 1472 O O . THR A 1 185 ? 16.826 -8.807 22.516 1.00 66.19 185 THR A O 1
ATOM 1475 N N . PHE A 1 186 ? 15.524 -9.267 20.743 1.00 63.72 186 PHE A N 1
ATOM 1476 C CA . PHE A 1 186 ? 15.316 -7.874 20.366 1.00 63.72 186 PHE A CA 1
ATOM 1477 C C . PHE A 1 186 ? 14.213 -7.296 21.256 1.00 63.72 186 PHE A C 1
ATOM 1479 O O . PHE A 1 186 ? 13.044 -7.638 21.093 1.00 63.72 186 PHE A O 1
ATOM 1486 N N . THR A 1 187 ? 14.577 -6.460 22.225 1.00 61.50 187 THR A N 1
ATOM 1487 C CA . THR A 1 187 ? 13.606 -5.626 22.939 1.00 61.50 187 THR A CA 1
ATOM 1488 C C . THR A 1 187 ? 13.338 -4.392 22.078 1.00 61.50 187 THR A C 1
ATOM 1490 O O . THR A 1 187 ? 14.299 -3.680 21.771 1.00 61.50 187 THR A O 1
ATOM 1493 N N . PRO A 1 188 ? 12.092 -4.124 21.646 1.00 58.72 188 PRO A N 1
ATOM 1494 C CA . PRO A 1 188 ? 11.798 -2.924 20.875 1.00 58.72 188 PRO A CA 1
ATOM 1495 C C . PRO A 1 188 ? 12.128 -1.694 21.724 1.00 58.72 188 PRO A C 1
ATOM 1497 O O . PRO A 1 188 ? 11.579 -1.490 22.803 1.00 58.72 188 PRO A O 1
ATOM 1500 N N . GLN A 1 189 ? 13.076 -0.899 21.248 1.00 57.31 189 GLN A N 1
ATOM 1501 C CA . GLN A 1 189 ? 13.572 0.284 21.932 1.00 57.31 189 GLN A CA 1
ATOM 1502 C C . GLN A 1 189 ? 12.699 1.478 21.545 1.00 57.31 189 GLN A C 1
ATOM 1504 O O . GLN A 1 189 ? 13.118 2.265 20.707 1.00 57.31 189 GLN A O 1
ATOM 1509 N N . THR A 1 190 ? 11.449 1.556 22.022 1.00 63.31 190 THR A N 1
ATOM 1510 C CA . THR A 1 190 ? 10.597 2.773 21.974 1.00 63.31 190 THR A CA 1
ATOM 1511 C C . THR A 1 190 ? 9.193 2.517 22.535 1.00 63.31 190 THR A C 1
ATOM 1513 O O . THR A 1 190 ? 8.722 1.380 22.540 1.00 63.31 190 THR A O 1
ATOM 1516 N N . GLY A 1 191 ? 8.495 3.590 22.940 1.00 66.75 191 GLY A N 1
ATOM 1517 C CA . GLY A 1 191 ? 7.128 3.629 23.501 1.00 66.75 191 GLY A CA 1
ATOM 1518 C C . GLY A 1 191 ? 5.989 3.047 22.643 1.00 66.75 191 GLY A C 1
ATOM 1519 O O . GLY A 1 191 ? 4.818 3.281 22.937 1.00 66.75 191 GLY A O 1
ATOM 1520 N N . ALA A 1 192 ? 6.303 2.250 21.620 1.00 77.88 192 ALA A N 1
ATOM 1521 C CA . ALA A 1 192 ? 5.348 1.512 20.801 1.00 77.88 192 ALA A CA 1
ATOM 1522 C C . ALA A 1 192 ? 4.492 0.532 21.627 1.00 77.88 192 ALA A C 1
ATOM 1524 O O . ALA A 1 192 ? 3.315 0.347 21.322 1.00 77.88 192 ALA A O 1
ATOM 1525 N N . SER A 1 193 ? 5.040 -0.065 22.695 1.00 85.88 193 SER A N 1
ATOM 1526 C CA . SER A 1 193 ? 4.269 -0.921 23.614 1.00 85.88 193 SER A CA 1
ATOM 1527 C C . SER A 1 193 ? 3.187 -0.133 24.359 1.00 85.88 193 SER A C 1
ATOM 1529 O O . SER A 1 193 ? 2.047 -0.584 24.445 1.00 85.88 193 SER A O 1
ATOM 1531 N N . ILE A 1 194 ? 3.526 1.068 24.834 1.00 87.69 194 ILE A N 1
ATOM 1532 C CA . ILE A 1 194 ? 2.607 1.979 25.527 1.00 87.69 194 ILE A CA 1
ATOM 1533 C C . ILE A 1 194 ? 1.540 2.484 24.558 1.00 87.69 194 ILE A C 1
ATOM 1535 O O . ILE A 1 194 ? 0.363 2.509 24.900 1.00 87.69 194 ILE A O 1
ATOM 1539 N N . GLN A 1 195 ? 1.928 2.833 23.331 1.00 89.88 195 GLN A N 1
ATOM 1540 C CA . GLN A 1 195 ? 0.990 3.272 22.303 1.00 89.88 195 GLN A CA 1
ATOM 1541 C C . GLN A 1 195 ? -0.003 2.164 21.923 1.00 89.88 195 GLN A C 1
ATOM 1543 O O . GLN A 1 195 ? -1.203 2.420 21.825 1.00 89.88 195 GLN A O 1
ATOM 1548 N N . LEU A 1 196 ? 0.472 0.926 21.740 1.00 90.12 196 LEU A N 1
ATOM 1549 C CA . LEU A 1 196 ? -0.392 -0.216 21.438 1.00 90.12 196 LEU A CA 1
ATOM 1550 C C . LEU A 1 196 ? -1.347 -0.516 22.598 1.00 90.12 196 LEU A C 1
ATOM 1552 O O . LEU A 1 196 ? -2.539 -0.726 22.372 1.00 90.12 196 LEU A O 1
ATOM 1556 N N . TRP A 1 197 ? -0.844 -0.462 23.834 1.00 91.75 197 TRP A N 1
ATOM 1557 C CA . TRP A 1 197 ? -1.675 -0.582 25.028 1.00 91.75 197 TRP A CA 1
ATOM 1558 C C . TRP A 1 197 ? -2.723 0.535 25.098 1.00 91.75 197 TRP A C 1
ATOM 1560 O O . TRP A 1 197 ? -3.893 0.243 25.307 1.00 91.75 197 TRP A O 1
ATOM 1570 N N . ALA A 1 198 ? -2.358 1.791 24.829 1.00 92.50 198 ALA A N 1
ATOM 1571 C CA . ALA A 1 198 ? -3.286 2.922 24.851 1.00 92.50 198 ALA A CA 1
ATOM 1572 C C . ALA A 1 198 ? -4.380 2.818 23.771 1.00 92.50 198 ALA A C 1
ATOM 1574 O O . ALA A 1 198 ? -5.495 3.299 23.972 1.00 92.50 198 ALA A O 1
ATOM 1575 N N . MET A 1 199 ? -4.097 2.186 22.626 1.00 92.69 199 MET A N 1
ATOM 1576 C CA . MET A 1 199 ? -5.122 1.890 21.616 1.00 92.69 199 MET A CA 1
ATOM 1577 C C . MET A 1 199 ? -6.109 0.828 22.103 1.00 92.69 199 MET A C 1
ATOM 1579 O O . MET A 1 199 ? -7.315 1.044 21.993 1.00 92.69 199 MET A O 1
ATOM 1583 N N . ALA A 1 200 ? -5.610 -0.272 22.677 1.00 92.25 200 ALA A N 1
ATOM 1584 C CA . ALA A 1 200 ? -6.455 -1.310 23.269 1.00 92.25 200 ALA A CA 1
ATOM 1585 C C . ALA A 1 200 ? -7.266 -0.770 24.461 1.00 92.25 200 ALA A C 1
ATOM 1587 O O . ALA A 1 200 ? -8.437 -1.101 24.633 1.00 92.25 200 ALA A O 1
ATOM 1588 N N . ALA A 1 201 ? -6.667 0.130 25.244 1.00 92.19 201 ALA A N 1
ATOM 1589 C CA . ALA A 1 201 ? -7.306 0.784 26.372 1.00 92.19 201 ALA A CA 1
ATOM 1590 C C . ALA A 1 201 ? -8.500 1.641 25.955 1.00 92.19 201 ALA A C 1
ATOM 1592 O O . ALA A 1 201 ? -9.548 1.588 26.591 1.00 92.19 201 ALA A O 1
ATOM 1593 N N . GLN A 1 202 ? -8.371 2.400 24.866 1.00 93.56 202 GLN A N 1
ATOM 1594 C CA . GLN A 1 202 ? -9.471 3.205 24.331 1.00 93.56 202 GLN A CA 1
ATOM 1595 C C . GLN A 1 202 ? -10.677 2.356 23.910 1.00 93.56 202 GLN A C 1
ATOM 1597 O O . GLN A 1 202 ? -11.816 2.787 24.108 1.00 93.56 202 GLN A O 1
ATOM 1602 N N . ASP A 1 203 ? -10.443 1.160 23.363 1.00 93.06 203 ASP A N 1
ATOM 1603 C CA . ASP A 1 203 ? -11.518 0.234 22.994 1.00 93.06 203 ASP A CA 1
ATOM 1604 C C . ASP A 1 203 ? -12.218 -0.316 24.240 1.00 93.06 203 ASP A C 1
ATOM 1606 O O . ASP A 1 203 ? -13.438 -0.200 24.351 1.00 93.06 203 ASP A O 1
ATOM 1610 N N . ALA A 1 204 ? -11.451 -0.785 25.230 1.00 92.31 204 ALA A N 1
ATOM 1611 C CA . ALA A 1 204 ? -11.996 -1.275 26.497 1.00 92.31 204 ALA A CA 1
ATOM 1612 C C . ALA A 1 204 ? -12.789 -0.193 27.257 1.00 92.31 204 ALA A C 1
ATOM 1614 O O . ALA A 1 204 ? -13.888 -0.445 27.752 1.00 92.31 204 ALA A O 1
ATOM 1615 N N . ILE A 1 205 ? -12.275 1.043 27.306 1.00 91.81 205 ILE A N 1
ATOM 1616 C CA . ILE A 1 205 ? -12.988 2.185 27.899 1.00 91.81 205 ILE A CA 1
ATOM 1617 C C . ILE A 1 205 ? -14.294 2.438 27.145 1.00 91.81 205 ILE A C 1
ATOM 1619 O O . ILE A 1 205 ? -15.322 2.681 27.772 1.00 91.81 205 ILE A O 1
ATOM 1623 N N . SER A 1 206 ? -14.275 2.377 25.812 1.00 91.62 206 SER A N 1
ATOM 1624 C CA . SER A 1 206 ? -15.473 2.598 25.000 1.00 91.62 206 SER A CA 1
ATOM 1625 C C . SER A 1 206 ? -16.535 1.532 25.258 1.00 91.62 206 SER A C 1
ATOM 1627 O O . SER A 1 206 ? -17.700 1.880 25.418 1.00 91.62 206 SER A O 1
ATOM 1629 N N . GLU A 1 207 ? -16.159 0.258 25.355 1.00 92.38 207 GLU A N 1
ATOM 1630 C CA . GLU A 1 207 ? -17.095 -0.831 25.664 1.00 92.38 207 GLU A CA 1
ATOM 1631 C C . GLU A 1 207 ? -17.768 -0.657 27.032 1.00 92.38 207 GLU A C 1
ATOM 1633 O O . GLU A 1 207 ? -18.973 -0.875 27.152 1.00 92.38 207 GLU A O 1
ATOM 1638 N N . ILE A 1 208 ? -17.021 -0.194 28.038 1.00 90.94 208 ILE A N 1
ATOM 1639 C CA . ILE A 1 208 ? -17.521 -0.031 29.410 1.00 90.94 208 ILE A CA 1
ATOM 1640 C C . ILE A 1 208 ? -18.343 1.258 29.572 1.00 90.94 208 ILE A C 1
ATOM 1642 O O . ILE A 1 208 ? -19.388 1.253 30.219 1.00 90.94 208 ILE A O 1
ATOM 1646 N N . ILE A 1 209 ? -17.898 2.373 28.987 1.00 90.00 209 ILE A N 1
ATOM 1647 C CA . ILE A 1 209 ? -18.497 3.700 29.203 1.00 90.00 209 ILE A CA 1
ATOM 1648 C C . ILE A 1 209 ? -19.670 3.987 28.261 1.00 90.00 209 ILE A C 1
ATOM 1650 O O . ILE A 1 209 ? -20.605 4.682 28.657 1.00 90.00 209 ILE A O 1
ATOM 1654 N N . ASN A 1 210 ? -19.671 3.458 27.032 1.00 91.56 210 ASN A N 1
ATOM 1655 C CA . ASN A 1 210 ? -20.766 3.690 26.085 1.00 91.56 210 ASN A CA 1
ATOM 1656 C C . ASN A 1 210 ? -22.163 3.351 26.647 1.00 91.56 210 ASN A C 1
ATOM 1658 O O . ASN A 1 210 ? -23.036 4.204 26.499 1.00 91.56 210 ASN A O 1
ATOM 1662 N N . PRO A 1 211 ? -22.420 2.188 27.284 1.00 91.44 211 PRO A N 1
ATOM 1663 C CA . PRO A 1 211 ? -23.743 1.905 27.849 1.00 91.44 211 PRO A CA 1
ATOM 1664 C C . PRO A 1 211 ? -24.120 2.890 28.964 1.00 91.44 211 PRO A C 1
ATOM 1666 O O . PRO A 1 211 ? -25.228 3.414 28.957 1.00 91.44 211 PRO A O 1
ATOM 1669 N N . VAL A 1 212 ? -23.175 3.235 29.847 1.00 89.38 212 VAL A N 1
ATOM 1670 C CA . VAL A 1 212 ? -23.399 4.193 30.946 1.00 89.38 212 VAL A CA 1
ATOM 1671 C C . VAL A 1 212 ? -23.780 5.579 30.414 1.00 89.38 212 VAL A C 1
ATOM 1673 O O . VAL A 1 212 ? -24.694 6.219 30.931 1.00 89.38 212 VAL A O 1
ATOM 1676 N N . LEU A 1 213 ? -23.111 6.045 29.355 1.00 87.94 213 LEU A N 1
ATOM 1677 C CA . LEU A 1 213 ? -23.429 7.328 28.723 1.00 87.94 213 LEU A CA 1
ATOM 1678 C C . LEU A 1 213 ? -24.763 7.292 27.970 1.00 87.94 213 LEU A C 1
ATOM 1680 O O . LEU A 1 213 ? -25.505 8.271 27.998 1.00 87.94 213 LEU A O 1
ATOM 1684 N N . LEU A 1 214 ? -25.083 6.189 27.292 1.00 90.12 214 LEU A N 1
ATOM 1685 C CA . LEU A 1 214 ? -26.352 6.046 26.574 1.00 90.12 214 LEU A CA 1
ATOM 1686 C C . LEU A 1 214 ? -27.550 6.057 27.526 1.00 90.12 214 LEU A C 1
ATOM 1688 O O . LEU A 1 214 ? -28.551 6.710 27.215 1.00 90.12 214 LEU A O 1
ATOM 1692 N N . ASP A 1 215 ? -27.412 5.425 28.692 1.00 91.19 215 ASP A N 1
ATOM 1693 C CA . ASP A 1 215 ? -28.405 5.484 29.764 1.00 91.19 215 ASP A CA 1
ATOM 1694 C C . ASP A 1 215 ? -28.518 6.904 30.338 1.00 91.19 215 ASP A C 1
ATOM 1696 O O . ASP A 1 215 ? -29.628 7.416 30.488 1.00 91.19 215 ASP A O 1
ATOM 1700 N N . PHE A 1 216 ? -27.391 7.592 30.570 1.00 89.00 216 PHE A N 1
ATOM 1701 C CA . PHE A 1 216 ? -27.378 8.979 31.057 1.00 89.00 216 PHE A CA 1
ATOM 1702 C C . PHE A 1 216 ? -28.091 9.956 30.106 1.00 89.00 216 PHE A C 1
ATOM 1704 O O . PHE A 1 216 ? -28.881 10.789 30.548 1.00 89.00 216 PHE A O 1
ATOM 1711 N N . TYR A 1 217 ? -27.862 9.835 28.795 1.00 89.56 217 TYR A N 1
ATOM 1712 C CA . TYR A 1 217 ? -28.509 10.675 27.778 1.00 89.56 217 TYR A CA 1
ATOM 1713 C C . TYR A 1 217 ? -29.889 10.152 27.330 1.00 89.56 217 TYR A C 1
ATOM 1715 O O . TYR A 1 217 ? -30.551 10.786 26.500 1.00 89.56 217 TYR A O 1
ATOM 1723 N N . ASN A 1 218 ? -30.336 9.005 27.858 1.00 90.25 218 ASN A N 1
ATOM 1724 C CA . ASN A 1 218 ? -31.580 8.321 27.497 1.00 90.25 218 ASN A CA 1
ATOM 1725 C C . ASN A 1 218 ? -31.725 8.099 25.972 1.00 90.25 218 ASN A C 1
ATOM 1727 O O . ASN A 1 218 ? -32.759 8.393 25.358 1.00 90.25 218 ASN A O 1
ATOM 1731 N N . LYS A 1 219 ? -30.650 7.623 25.326 1.00 91.56 219 LYS A N 1
ATOM 1732 C CA . LYS A 1 219 ? -30.588 7.351 23.877 1.00 91.56 219 LYS A CA 1
ATOM 1733 C C . LYS A 1 219 ? -30.302 5.879 23.611 1.00 91.56 219 LYS A C 1
ATOM 1735 O O . LYS A 1 219 ? -29.506 5.251 24.288 1.00 91.56 219 LYS A O 1
ATOM 1740 N N . LYS A 1 220 ? -30.885 5.338 22.535 1.00 86.50 220 LYS A N 1
ATOM 1741 C CA . LYS A 1 220 ? -30.712 3.917 22.174 1.00 86.50 220 LYS A CA 1
ATOM 1742 C C . LYS A 1 220 ? -29.339 3.588 21.586 1.00 86.50 220 LYS A C 1
ATOM 1744 O O . LYS A 1 220 ? -28.872 2.472 21.735 1.00 86.50 220 LYS A O 1
ATOM 1749 N N . ASN A 1 221 ? -28.734 4.521 20.849 1.00 87.56 221 ASN A N 1
ATOM 1750 C CA . ASN A 1 221 ? -27.495 4.288 20.103 1.00 87.56 221 ASN A CA 1
ATOM 1751 C C . ASN A 1 221 ? -26.647 5.561 20.053 1.00 87.56 221 ASN A C 1
ATOM 1753 O O . ASN A 1 221 ? -27.206 6.649 19.925 1.00 87.56 221 ASN A O 1
ATOM 1757 N N . MET A 1 222 ? -25.319 5.410 19.989 1.00 82.31 222 MET A N 1
ATOM 1758 C CA . MET A 1 222 ? -24.340 6.512 19.877 1.00 82.31 222 MET A CA 1
ATOM 1759 C C . MET A 1 222 ? -24.629 7.458 18.696 1.00 82.31 222 MET A C 1
ATOM 1761 O O . MET A 1 222 ? -24.407 8.657 18.780 1.00 82.31 222 MET A O 1
ATOM 1765 N N . ARG A 1 223 ? -25.209 6.932 17.606 1.00 85.06 223 ARG A N 1
ATOM 1766 C CA . ARG A 1 223 ? -25.631 7.714 16.424 1.00 85.06 223 ARG A CA 1
ATOM 1767 C C . ARG A 1 223 ? -26.777 8.694 16.692 1.00 85.06 223 ARG A C 1
ATOM 1769 O O . ARG A 1 223 ? -27.065 9.525 15.842 1.00 85.06 223 ARG A O 1
ATOM 1776 N N . SER A 1 224 ? -27.470 8.535 17.816 1.00 87.19 224 SER A N 1
ATOM 1777 C CA . SER A 1 224 ? -28.628 9.355 18.197 1.00 87.19 224 SER A CA 1
ATOM 1778 C C . SER A 1 224 ? -28.240 10.512 19.117 1.00 87.19 224 SER A C 1
ATOM 1780 O O . SER A 1 224 ? -29.125 11.257 19.538 1.00 87.19 224 SER A O 1
ATOM 1782 N N . LEU A 1 225 ? -26.955 10.618 19.470 1.00 87.25 225 LEU A N 1
ATOM 1783 C CA . LEU A 1 225 ? -26.425 11.726 20.252 1.00 87.25 225 LEU A CA 1
ATOM 1784 C C . LEU A 1 225 ? -26.309 12.972 19.377 1.00 87.25 225 LEU A C 1
ATOM 1786 O O . LEU A 1 225 ? -26.015 12.892 18.180 1.00 87.25 225 LEU A O 1
ATOM 1790 N N . SER A 1 226 ? -26.533 14.130 19.986 1.00 90.81 226 SER A N 1
ATOM 1791 C CA . SER A 1 226 ? -26.236 15.412 19.356 1.00 90.81 226 SER A CA 1
ATOM 1792 C C . SER A 1 226 ? -24.722 15.609 19.198 1.00 90.81 226 SER A C 1
ATOM 1794 O O . SER A 1 226 ? -23.913 14.927 19.826 1.00 90.81 226 SER A O 1
ATOM 1796 N N . SER A 1 227 ? -24.316 16.567 18.361 1.00 88.12 227 SER A N 1
ATOM 1797 C CA . SER A 1 227 ? -22.892 16.887 18.172 1.00 88.12 227 SER A CA 1
ATOM 1798 C C . SER A 1 227 ? -22.211 17.289 19.489 1.00 88.12 227 SER A C 1
ATOM 1800 O O . SER A 1 227 ? -21.078 16.894 19.754 1.00 88.12 227 SER A O 1
ATOM 1802 N N . THR A 1 228 ? -22.914 18.025 20.356 1.00 90.75 228 THR A N 1
ATOM 1803 C CA . THR A 1 228 ? -22.393 18.445 21.664 1.00 90.75 228 THR A CA 1
ATOM 1804 C C . THR A 1 228 ? -22.270 17.266 22.624 1.00 90.75 228 THR A C 1
ATOM 1806 O O . THR A 1 228 ? -21.203 17.077 23.198 1.00 90.75 228 THR A O 1
ATOM 1809 N N . GLU A 1 229 ? -23.304 16.425 22.720 1.00 89.81 229 GLU A N 1
ATOM 1810 C CA . GLU A 1 229 ? -23.297 15.211 23.553 1.00 89.81 229 GLU A CA 1
ATOM 1811 C C . GLU A 1 229 ? -22.197 14.234 23.119 1.00 89.81 229 GLU A C 1
ATOM 1813 O O . GLU A 1 229 ? -21.503 13.651 23.948 1.00 89.81 229 GLU A O 1
ATOM 1818 N N . TYR A 1 230 ? -21.993 14.081 21.809 1.00 89.88 230 TYR A N 1
ATOM 1819 C CA . TYR A 1 230 ? -20.930 13.242 21.268 1.00 89.88 230 TYR A CA 1
ATOM 1820 C C . TYR A 1 230 ? -19.538 13.771 21.642 1.00 89.88 230 TYR A C 1
ATOM 1822 O O . TYR A 1 230 ? -18.674 13.004 22.069 1.00 89.88 230 TYR A O 1
ATOM 1830 N N . ASN A 1 231 ? -19.319 15.084 21.534 1.00 88.88 231 ASN A N 1
ATOM 1831 C CA . ASN A 1 231 ? -18.047 15.702 21.913 1.00 88.88 231 ASN A CA 1
ATOM 1832 C C . ASN A 1 231 ? -17.786 15.597 23.423 1.00 88.88 231 ASN A C 1
ATOM 1834 O O . ASN A 1 231 ? -16.653 15.342 23.832 1.00 88.88 231 ASN A O 1
ATOM 1838 N N . GLU A 1 232 ? -18.820 15.748 24.252 1.00 89.06 232 GLU A N 1
ATOM 1839 C CA . GLU A 1 232 ? -18.732 15.528 25.696 1.00 89.06 232 GLU A CA 1
ATOM 1840 C C . GLU A 1 232 ? -18.375 14.073 26.012 1.00 89.06 232 GLU A C 1
ATOM 1842 O O . GLU A 1 232 ? -17.412 13.831 26.742 1.00 89.06 232 GLU A O 1
ATOM 1847 N N . ALA A 1 233 ? -19.067 13.109 25.401 1.00 89.69 233 ALA A N 1
ATOM 1848 C CA . ALA A 1 233 ? -18.789 11.681 25.536 1.00 89.69 233 ALA A CA 1
ATOM 1849 C C . ALA A 1 233 ? -17.353 11.314 25.124 1.00 89.69 233 ALA A C 1
ATOM 1851 O O . ALA A 1 233 ? -16.682 10.531 25.793 1.00 89.69 233 ALA A O 1
ATOM 1852 N N . GLU A 1 234 ? -16.839 11.891 24.040 1.00 89.69 234 GLU A N 1
ATOM 1853 C CA . GLU A 1 234 ? -15.452 11.671 23.629 1.00 89.69 234 GLU A CA 1
ATOM 1854 C C . GLU A 1 234 ? -14.449 12.351 24.566 1.00 89.69 234 GLU A C 1
ATOM 1856 O O . GLU A 1 234 ? -13.385 11.791 24.856 1.00 89.69 234 GLU A O 1
ATOM 1861 N N . SER A 1 235 ? -14.784 13.531 25.092 1.00 89.06 235 SER A N 1
ATOM 1862 C CA . SER A 1 235 ? -13.944 14.224 26.068 1.00 89.06 235 SER A CA 1
ATOM 1863 C C . SER A 1 235 ? -13.828 13.437 27.375 1.00 89.06 235 SER A C 1
ATOM 1865 O O . SER A 1 235 ? -12.726 13.301 27.904 1.00 89.06 235 SER A O 1
ATOM 1867 N N . THR A 1 236 ? -14.923 12.848 27.867 1.00 89.44 236 THR A N 1
ATOM 1868 C CA . THR A 1 236 ? -14.926 12.063 29.109 1.00 89.44 236 THR A CA 1
ATOM 1869 C C . THR A 1 236 ? -14.100 10.792 28.955 1.00 89.44 236 THR A C 1
ATOM 1871 O O . THR A 1 236 ? -13.215 10.553 29.775 1.00 89.44 236 THR A O 1
ATOM 1874 N N . LYS A 1 237 ? -14.275 10.035 27.862 1.00 90.94 237 LYS A N 1
ATOM 1875 C CA . LYS A 1 237 ? -13.430 8.865 27.550 1.00 90.94 237 LYS A CA 1
ATOM 1876 C C . LYS A 1 237 ? -11.946 9.225 27.477 1.00 90.94 237 LYS A C 1
ATOM 1878 O O . LYS A 1 237 ? -11.104 8.500 28.000 1.00 90.94 237 LYS A O 1
ATOM 1883 N N . THR A 1 238 ? -11.624 10.358 26.854 1.00 90.88 238 THR A N 1
ATOM 1884 C CA . THR A 1 238 ? -10.234 10.815 26.704 1.00 90.88 238 THR A CA 1
ATOM 1885 C C . THR A 1 238 ? -9.622 11.197 28.055 1.00 90.88 238 THR A C 1
ATOM 1887 O O . THR A 1 238 ? -8.486 10.826 28.342 1.00 90.88 238 THR A O 1
ATOM 1890 N N . LYS A 1 239 ? -10.378 11.871 28.930 1.00 90.31 239 LYS A N 1
ATOM 1891 C CA . LYS A 1 239 ? -9.927 12.171 30.299 1.00 90.31 239 LYS A CA 1
ATOM 1892 C C . LYS A 1 239 ? -9.733 10.906 31.135 1.00 90.31 239 LYS A C 1
ATOM 1894 O O . LYS A 1 239 ? -8.763 10.827 31.882 1.00 90.31 239 LYS A O 1
ATOM 1899 N N . ILE A 1 240 ? -10.612 9.911 30.983 1.00 90.06 240 ILE A N 1
ATOM 1900 C CA . ILE A 1 240 ? -10.456 8.603 31.636 1.00 90.06 240 ILE A CA 1
ATOM 1901 C C . ILE A 1 240 ? -9.152 7.948 31.176 1.00 90.06 240 ILE A C 1
ATOM 1903 O O . ILE A 1 240 ? -8.364 7.545 32.026 1.00 90.06 240 ILE A O 1
ATOM 1907 N N . LEU A 1 241 ? -8.869 7.919 29.869 1.00 90.62 241 LEU A N 1
ATOM 1908 C CA . LEU A 1 241 ? -7.612 7.374 29.344 1.00 90.62 241 LEU A CA 1
ATOM 1909 C C . LEU A 1 241 ? -6.389 8.037 29.994 1.00 90.62 241 LEU A C 1
ATOM 1911 O O . LEU A 1 241 ? -5.518 7.337 30.496 1.00 90.62 241 LEU A O 1
ATOM 1915 N N . PHE A 1 242 ? -6.346 9.371 30.048 1.00 89.06 242 PHE A N 1
ATOM 1916 C CA . PHE A 1 242 ? -5.232 10.115 30.653 1.00 89.06 242 PHE A CA 1
ATOM 1917 C C . PHE A 1 242 ? -5.143 9.990 32.184 1.00 89.06 242 PHE A C 1
ATOM 1919 O O . PHE A 1 242 ? -4.159 10.417 32.772 1.00 89.06 242 PHE A O 1
ATOM 1926 N N . SER A 1 243 ? -6.152 9.423 32.846 1.00 87.75 243 SER A N 1
ATOM 1927 C CA . SER A 1 243 ? -6.125 9.159 34.292 1.00 87.75 243 SER A CA 1
ATOM 1928 C C . SER A 1 243 ? -5.580 7.769 34.655 1.00 87.75 243 SER A C 1
ATOM 1930 O O . SER A 1 243 ? -5.322 7.488 35.836 1.00 87.75 243 SER A O 1
ATOM 1932 N N . LEU A 1 244 ? -5.452 6.887 33.656 1.00 88.00 244 LEU A N 1
ATOM 1933 C CA . LEU A 1 244 ? -5.003 5.509 33.816 1.00 88.00 244 LEU A CA 1
ATOM 1934 C C . LEU A 1 244 ? -3.483 5.412 33.736 1.00 88.00 244 LEU A C 1
ATOM 1936 O O . LEU A 1 244 ? -2.835 6.105 32.953 1.00 88.00 244 LEU A O 1
ATOM 1940 N N . GLU A 1 245 ? -2.930 4.502 34.529 1.00 86.75 245 GLU A N 1
ATOM 1941 C CA . GLU A 1 245 ? -1.506 4.185 34.499 1.00 86.75 245 GLU A CA 1
ATOM 1942 C C . GLU A 1 245 ? -1.187 3.223 33.346 1.00 86.75 245 GLU A C 1
ATOM 1944 O O . GLU A 1 245 ? -1.986 2.313 33.080 1.00 86.75 245 GLU A O 1
ATOM 1949 N N . PRO A 1 246 ? -0.030 3.383 32.676 1.00 86.25 246 PRO A N 1
ATOM 1950 C CA . PRO A 1 246 ? 0.363 2.517 31.575 1.00 86.25 246 PRO A CA 1
ATOM 1951 C C . PRO A 1 246 ? 0.425 1.050 31.998 1.00 86.25 246 PRO A C 1
ATOM 1953 O O . PRO A 1 246 ? 0.868 0.731 33.098 1.00 86.25 246 PRO A O 1
ATOM 1956 N N . LEU A 1 247 ? 0.038 0.148 31.093 1.00 84.31 247 LEU A N 1
ATOM 1957 C CA . LEU A 1 247 ? 0.111 -1.311 31.280 1.00 84.31 247 LEU A CA 1
ATOM 1958 C C . LEU A 1 247 ? -0.724 -1.858 32.455 1.00 84.31 247 LEU A C 1
ATOM 1960 O O . LEU A 1 247 ? -0.555 -3.015 32.841 1.00 84.31 247 LEU A O 1
ATOM 1964 N N . SER A 1 248 ? -1.650 -1.063 32.994 1.0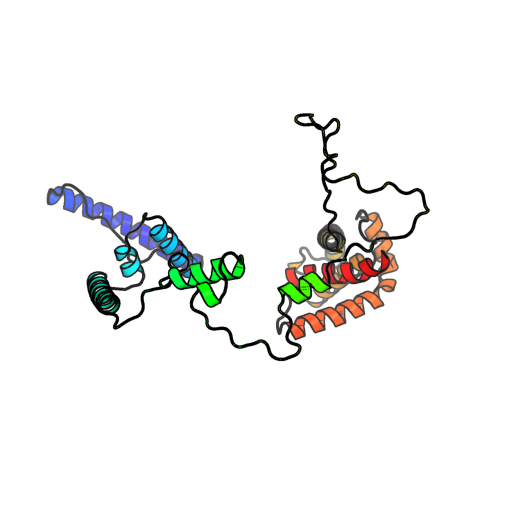0 86.44 248 SER A N 1
ATOM 1965 C CA . SER A 1 248 ? -2.610 -1.517 34.001 1.00 86.44 248 SER A CA 1
ATOM 1966 C C . SER A 1 248 ? -3.774 -2.295 33.373 1.00 86.44 248 SER A C 1
ATOM 1968 O O . SER A 1 248 ? -4.100 -2.141 32.190 1.00 86.44 248 SER A O 1
ATOM 1970 N N . ASN A 1 249 ? -4.404 -3.160 34.173 1.00 85.31 249 ASN A N 1
ATOM 1971 C CA . ASN A 1 249 ? -5.604 -3.882 33.761 1.00 85.31 249 ASN A CA 1
ATOM 1972 C C . ASN A 1 249 ? -6.821 -2.961 33.853 1.00 85.31 249 ASN A C 1
ATOM 1974 O O . ASN A 1 249 ? -7.084 -2.368 34.897 1.00 85.31 249 ASN A O 1
ATOM 1978 N N . ILE A 1 250 ? -7.581 -2.885 32.765 1.00 85.62 250 ILE A N 1
ATOM 1979 C CA . ILE A 1 250 ? -8.732 -1.993 32.643 1.00 85.62 250 ILE A CA 1
ATOM 1980 C C . ILE A 1 250 ? -9.977 -2.772 33.048 1.00 85.62 250 ILE A C 1
ATOM 1982 O O . ILE A 1 250 ? -10.516 -3.556 32.271 1.00 85.62 250 ILE A O 1
ATOM 1986 N N . THR A 1 251 ? -10.409 -2.580 34.292 1.00 87.94 251 THR A N 1
ATOM 1987 C CA . THR A 1 251 ? -11.645 -3.163 34.830 1.00 87.94 251 THR A CA 1
ATOM 1988 C C . THR A 1 251 ? -12.685 -2.078 35.092 1.00 87.94 251 THR A C 1
ATOM 1990 O O . THR A 1 251 ? -12.353 -0.901 35.254 1.00 87.94 251 THR A O 1
ATOM 1993 N N . GLN A 1 252 ? -13.958 -2.466 35.175 1.00 84.06 252 GLN A N 1
ATOM 1994 C CA . GLN A 1 252 ? -15.058 -1.538 35.449 1.00 84.06 252 GLN A CA 1
ATOM 1995 C C . GLN A 1 252 ? -14.831 -0.730 36.741 1.00 84.06 252 GLN A C 1
ATOM 1997 O O . GLN A 1 252 ? -15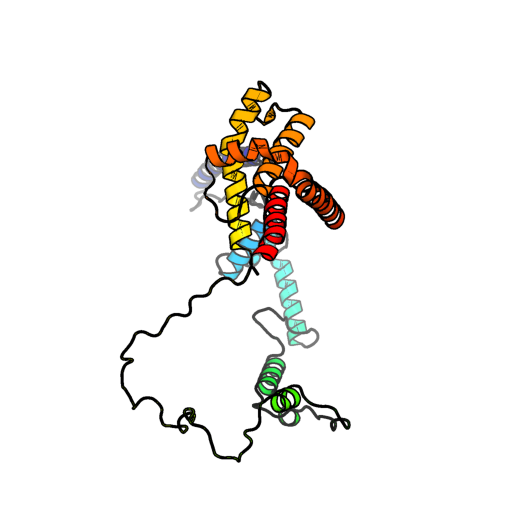.033 0.483 36.744 1.00 84.06 252 GLN A O 1
ATOM 2002 N N . ASP A 1 253 ? -14.312 -1.367 37.793 1.00 84.31 253 ASP A N 1
ATOM 2003 C CA . ASP A 1 253 ? -14.032 -0.715 39.079 1.00 84.31 253 ASP A CA 1
ATOM 2004 C C . ASP A 1 253 ? -12.936 0.351 38.969 1.00 84.31 253 ASP A C 1
ATOM 2006 O O . ASP A 1 253 ? -13.068 1.445 39.521 1.00 84.31 253 ASP A O 1
ATOM 2010 N N . THR A 1 254 ? -11.869 0.066 38.211 1.00 83.25 254 THR A N 1
ATOM 2011 C CA . THR A 1 254 ? -10.785 1.038 37.994 1.00 83.25 254 THR A CA 1
ATOM 2012 C C . THR A 1 254 ? -11.288 2.276 37.259 1.00 83.25 254 THR A C 1
ATOM 2014 O O . THR A 1 254 ? -10.960 3.396 37.645 1.00 83.25 254 THR A O 1
ATOM 2017 N N . ILE A 1 255 ? -12.146 2.095 36.253 1.00 83.38 255 ILE A N 1
ATOM 2018 C CA . ILE A 1 255 ? -12.725 3.200 35.487 1.00 83.38 255 ILE A CA 1
ATOM 2019 C C . ILE A 1 255 ? -13.663 4.034 36.364 1.00 83.38 255 ILE A C 1
ATOM 2021 O O . ILE A 1 255 ? -13.558 5.260 36.365 1.00 83.38 255 ILE A O 1
ATOM 2025 N N . LEU A 1 256 ? -14.540 3.395 37.143 1.00 81.44 256 LEU A N 1
ATOM 2026 C CA . LEU A 1 256 ? -15.462 4.093 38.045 1.00 81.44 256 LEU A CA 1
ATOM 2027 C C . LEU A 1 256 ? -14.714 4.884 39.127 1.00 81.44 256 LEU A C 1
ATOM 2029 O O . LEU A 1 256 ? -15.046 6.040 39.387 1.00 81.44 256 LEU A O 1
ATOM 2033 N N . GLY A 1 257 ? -13.655 4.311 39.707 1.00 80.44 257 GLY A N 1
ATOM 2034 C CA . GLY A 1 257 ? -12.809 5.008 40.680 1.00 80.44 257 GLY A CA 1
ATOM 2035 C C . GLY A 1 257 ? -12.103 6.233 40.088 1.00 80.44 257 GLY A C 1
ATOM 2036 O O . GLY A 1 257 ? -11.952 7.258 40.757 1.00 80.44 257 GLY A O 1
ATOM 2037 N N . LYS A 1 258 ? -11.710 6.161 38.813 1.00 82.06 258 LYS A N 1
ATOM 2038 C CA . LYS A 1 258 ? -11.097 7.283 38.093 1.00 82.06 258 LYS A CA 1
ATOM 2039 C C . LYS A 1 258 ? -12.115 8.320 37.625 1.00 82.06 258 LYS A C 1
ATOM 2041 O O . LYS A 1 258 ? -11.761 9.495 37.552 1.00 82.06 258 LYS A O 1
ATOM 2046 N N . LEU A 1 259 ? -13.373 7.929 37.406 1.00 80.06 259 LEU A N 1
ATOM 2047 C CA . LEU A 1 259 ? -14.461 8.830 37.020 1.00 80.06 259 LEU A CA 1
ATOM 2048 C C . LEU A 1 259 ? -14.670 9.954 38.049 1.00 80.06 259 LEU A C 1
ATOM 2050 O O . LEU A 1 259 ? -14.820 11.118 37.682 1.00 80.06 259 LEU A O 1
ATOM 2054 N N . ASN A 1 260 ? -14.550 9.629 39.337 1.00 78.31 260 ASN A N 1
ATOM 2055 C CA . ASN A 1 260 ? -14.656 10.601 40.431 1.00 78.31 260 ASN A CA 1
ATOM 2056 C C . ASN A 1 260 ? -13.517 11.640 40.443 1.00 78.31 260 ASN A C 1
ATOM 2058 O O . ASN A 1 260 ? -13.699 12.750 40.934 1.00 78.31 260 ASN A O 1
ATOM 2062 N N . ASN A 1 261 ? -12.356 11.304 39.871 1.00 78.38 261 ASN A N 1
ATOM 2063 C CA . ASN A 1 261 ? -11.153 12.143 39.861 1.00 78.38 261 ASN A CA 1
ATOM 2064 C C . ASN A 1 261 ? -10.838 12.742 38.477 1.00 78.38 261 ASN A C 1
ATOM 2066 O O . ASN A 1 261 ? -9.746 13.278 38.272 1.00 78.38 261 ASN A O 1
ATOM 2070 N N . ILE A 1 262 ? -11.787 12.698 37.531 1.00 74.00 262 ILE A N 1
ATOM 2071 C CA . ILE A 1 262 ? -11.612 13.161 36.139 1.00 74.00 262 ILE A CA 1
ATOM 2072 C C . ILE A 1 262 ? -11.080 14.599 36.049 1.00 74.00 262 ILE A C 1
ATOM 2074 O O . ILE A 1 262 ? -10.316 14.924 35.140 1.00 74.00 262 ILE A O 1
ATOM 2078 N N . ASN A 1 263 ? -11.452 15.464 36.995 1.00 75.31 263 ASN A N 1
ATOM 2079 C CA . ASN A 1 263 ? -11.091 16.882 36.959 1.00 75.31 263 ASN A CA 1
ATOM 2080 C C . ASN A 1 263 ? -9.598 17.157 37.187 1.00 75.31 263 ASN A C 1
ATOM 2082 O O . ASN A 1 263 ? -9.120 18.210 36.767 1.00 75.31 263 ASN A O 1
ATOM 2086 N N . ASN A 1 264 ? -8.850 16.225 37.787 1.00 76.44 264 ASN A N 1
ATOM 2087 C CA . ASN A 1 264 ? -7.406 16.387 37.988 1.00 76.44 264 ASN A CA 1
ATOM 2088 C C . ASN A 1 264 ? -6.636 16.389 36.649 1.00 76.44 264 ASN A C 1
ATOM 2090 O O . ASN A 1 264 ? -5.581 16.994 36.514 1.00 76.44 264 ASN A O 1
ATOM 2094 N N . VAL A 1 265 ? -7.205 15.767 35.613 1.00 78.94 265 VAL A N 1
ATOM 2095 C CA . VAL A 1 265 ? -6.539 15.541 34.320 1.00 78.94 265 VAL A CA 1
ATOM 2096 C C . VAL A 1 265 ? -6.867 16.631 33.288 1.00 78.94 265 VAL A C 1
ATOM 2098 O O . VAL A 1 265 ? -6.514 16.534 32.112 1.00 78.94 265 VAL A O 1
ATOM 2101 N N . ASN A 1 266 ? -7.546 17.707 33.703 1.00 80.19 266 ASN A N 1
ATOM 2102 C CA . ASN A 1 266 ? -7.945 18.784 32.796 1.00 80.19 266 ASN A CA 1
ATOM 2103 C C . ASN A 1 266 ? -6.738 19.485 32.146 1.00 80.19 266 ASN A C 1
ATOM 2105 O O . ASN A 1 266 ? -6.825 19.850 30.978 1.00 80.19 266 ASN A O 1
ATOM 2109 N N . THR A 1 267 ? -5.611 19.626 32.850 1.00 84.44 267 THR A N 1
ATOM 2110 C CA . THR A 1 267 ? -4.381 20.239 32.310 1.00 84.44 267 THR A CA 1
ATOM 2111 C C . THR A 1 267 ? -3.835 19.454 31.116 1.00 84.44 267 THR A C 1
ATOM 2113 O O . THR A 1 267 ? -3.740 19.999 30.018 1.00 84.44 267 THR A O 1
ATOM 2116 N N . ILE A 1 268 ? -3.606 18.149 31.295 1.00 86.31 268 ILE A N 1
ATOM 2117 C CA . ILE A 1 268 ? -3.135 17.224 30.250 1.00 86.31 268 ILE A CA 1
ATOM 2118 C C . ILE A 1 268 ? -4.126 17.182 29.078 1.00 86.31 268 ILE A C 1
ATOM 2120 O O . ILE A 1 268 ? -3.738 17.176 27.910 1.00 86.31 268 ILE A O 1
ATOM 2124 N N . TYR A 1 269 ? -5.429 17.211 29.367 1.00 88.44 269 TYR A N 1
ATOM 2125 C CA . TYR A 1 269 ? -6.459 17.259 28.331 1.00 88.44 269 TYR A CA 1
ATOM 2126 C C . TYR A 1 269 ? -6.421 18.559 27.507 1.00 88.44 269 TYR A C 1
ATOM 2128 O O . TYR A 1 269 ? -6.606 18.521 26.288 1.00 88.44 269 TYR A O 1
ATOM 2136 N N . HIS A 1 270 ? -6.174 19.713 28.134 1.00 87.50 270 HIS A N 1
ATOM 2137 C CA . HIS A 1 270 ? -6.035 20.985 27.423 1.00 87.50 270 HIS A CA 1
ATOM 2138 C C . HIS A 1 270 ? -4.780 21.018 26.543 1.00 87.50 270 HIS A C 1
ATOM 2140 O O . HIS A 1 270 ? -4.859 21.488 25.404 1.00 87.50 270 HIS A O 1
ATOM 2146 N N . GLU A 1 271 ? -3.663 20.465 27.019 1.00 88.25 271 GLU A N 1
ATOM 2147 C CA . GLU A 1 271 ? -2.443 20.290 26.222 1.00 88.25 271 GLU A CA 1
ATOM 2148 C C . GLU A 1 271 ? -2.697 19.396 25.006 1.00 88.25 271 GLU A C 1
ATOM 2150 O O . GLU A 1 271 ? -2.390 19.791 23.879 1.00 88.25 271 GLU A O 1
ATOM 2155 N N . TYR A 1 272 ? -3.366 18.255 25.203 1.00 91.06 272 TYR A N 1
ATOM 2156 C CA . TYR A 1 272 ? -3.795 17.383 24.110 1.00 91.06 272 TYR A CA 1
ATOM 2157 C C . TYR A 1 272 ? -4.706 18.112 23.112 1.00 91.06 272 TYR A C 1
ATOM 2159 O O . TYR A 1 272 ? -4.527 17.985 21.902 1.00 91.06 272 TYR A O 1
ATOM 2167 N N . SER A 1 273 ? -5.677 18.897 23.589 1.00 89.12 273 SER A N 1
ATOM 2168 C CA . SER A 1 273 ? -6.597 19.641 22.720 1.00 89.12 273 SER A CA 1
ATOM 2169 C C . SER A 1 273 ? -5.865 20.680 21.865 1.00 89.12 273 SER A C 1
ATOM 2171 O O . SER A 1 273 ? -6.150 20.813 20.673 1.00 89.12 273 SER A O 1
ATOM 2173 N N . SER A 1 274 ? -4.898 21.390 22.454 1.00 90.44 274 SER A N 1
ATOM 2174 C CA . SER A 1 274 ? -4.029 22.326 21.735 1.00 90.44 274 SER A CA 1
ATOM 2175 C C . SER A 1 274 ? -3.172 21.597 20.696 1.00 90.44 274 SER A C 1
ATOM 2177 O O . SER A 1 274 ? -3.160 21.971 19.521 1.00 90.44 274 SER A O 1
ATOM 2179 N N . TRP A 1 275 ? -2.541 20.492 21.096 1.00 91.56 275 TRP A N 1
ATOM 2180 C CA . TRP A 1 275 ? -1.708 19.669 20.225 1.00 91.56 275 TRP A CA 1
ATOM 2181 C C . TRP A 1 275 ? -2.502 19.076 19.053 1.00 91.56 275 TRP A C 1
ATOM 2183 O O . TRP A 1 275 ? -2.095 19.191 17.900 1.00 91.56 275 TRP A O 1
ATOM 2193 N N . SER A 1 276 ? -3.696 18.534 19.302 1.00 89.38 276 SER A N 1
ATOM 2194 C CA . SER A 1 276 ? -4.555 17.981 18.250 1.00 89.38 276 SER A CA 1
ATOM 2195 C C . SER A 1 276 ? -4.988 19.039 17.230 1.00 89.38 276 SER A C 1
ATOM 2197 O O . SER A 1 276 ? -5.127 18.710 16.051 1.00 89.38 276 SER A O 1
ATOM 2199 N N . LYS A 1 277 ? -5.193 20.296 17.654 1.00 89.44 277 LYS A N 1
ATOM 2200 C CA . LYS A 1 277 ? -5.476 21.414 16.738 1.00 89.44 277 LYS A CA 1
ATOM 2201 C C . LYS A 1 277 ? -4.258 21.762 15.884 1.00 89.44 277 LYS A C 1
ATOM 2203 O O . LYS A 1 277 ? -4.406 21.992 14.688 1.00 89.44 277 LYS A O 1
ATOM 2208 N N . GLN A 1 278 ? -3.058 21.760 16.464 1.00 90.44 278 GLN A N 1
ATOM 2209 C CA . GLN A 1 278 ? -1.822 21.962 15.700 1.00 90.44 278 GLN A CA 1
ATOM 2210 C C . GLN A 1 278 ? -1.626 20.859 14.653 1.00 90.44 278 GLN A C 1
ATOM 2212 O O . GLN A 1 278 ? -1.305 21.158 13.507 1.00 90.44 278 GLN A O 1
ATOM 2217 N N . VAL A 1 279 ? -1.896 19.597 15.004 1.00 89.38 279 VAL A N 1
ATOM 2218 C CA . VAL A 1 279 ? -1.812 18.472 14.058 1.00 89.38 279 VAL A CA 1
ATOM 2219 C C . VAL A 1 279 ? -2.793 18.642 12.895 1.00 89.38 279 VAL A C 1
ATOM 2221 O O . VAL A 1 279 ? -2.406 18.435 11.748 1.00 89.38 279 VAL A O 1
ATOM 2224 N N . SER A 1 280 ? -4.038 19.058 13.157 1.00 88.44 280 SER A N 1
ATOM 2225 C CA . SER A 1 280 ? -5.011 19.292 12.081 1.00 88.44 280 SER A CA 1
ATOM 2226 C C . SER A 1 280 ? -4.635 20.468 11.177 1.00 88.44 280 SER A C 1
ATOM 2228 O O . SER A 1 280 ? -4.893 20.408 9.979 1.00 88.44 280 SER A O 1
ATOM 2230 N N . VAL A 1 281 ? -4.015 21.516 11.739 1.00 91.94 281 VAL A N 1
ATOM 2231 C CA . VAL A 1 281 ? -3.510 22.667 10.970 1.00 91.94 281 VAL A CA 1
ATOM 2232 C C . VAL A 1 281 ? -2.335 22.243 10.090 1.00 91.94 281 VAL A C 1
ATOM 2234 O O . VAL A 1 281 ? -2.322 22.555 8.912 1.00 91.94 281 VAL A O 1
ATOM 2237 N N . ASN A 1 282 ? -1.390 21.465 10.620 1.00 91.69 282 ASN A N 1
ATOM 2238 C CA . ASN A 1 282 ? -0.221 21.015 9.858 1.00 91.69 282 ASN A CA 1
ATOM 2239 C C . ASN A 1 282 ? -0.565 20.057 8.705 1.00 91.69 282 ASN A C 1
ATOM 2241 O O . ASN A 1 282 ? 0.212 19.935 7.762 1.00 91.69 282 ASN A O 1
ATOM 2245 N N . LEU A 1 283 ? -1.687 19.338 8.800 1.00 88.81 283 LEU A N 1
ATOM 2246 C CA . LEU A 1 283 ? -2.149 18.401 7.771 1.00 88.81 283 LEU A CA 1
ATOM 2247 C C . LEU A 1 283 ? -3.168 19.016 6.800 1.00 88.81 283 LEU A C 1
ATOM 2249 O O . LEU A 1 283 ? -3.624 18.305 5.905 1.00 88.81 283 LEU A O 1
ATOM 2253 N N . ASP A 1 284 ? -3.567 20.280 6.998 1.00 88.69 284 ASP A N 1
ATOM 2254 C CA . ASP A 1 284 ? -4.614 20.974 6.229 1.00 88.69 284 ASP A CA 1
ATOM 2255 C C . ASP A 1 284 ? -5.905 20.141 6.048 1.00 88.69 284 ASP A C 1
ATOM 2257 O O . ASP A 1 284 ? -6.610 20.222 5.038 1.00 88.69 284 ASP A O 1
ATOM 2261 N N . LYS A 1 285 ? -6.230 19.294 7.035 1.00 89.25 285 LYS A N 1
ATOM 2262 C CA . LYS A 1 285 ? -7.326 18.315 6.963 1.00 89.25 285 LYS A CA 1
ATOM 2263 C C . LYS A 1 285 ? -7.952 18.084 8.339 1.00 89.25 285 LYS A C 1
ATOM 2265 O O . LYS A 1 285 ? -7.274 18.047 9.364 1.00 89.25 285 LYS A O 1
ATOM 2270 N N . GLN A 1 286 ? -9.266 17.847 8.358 1.00 85.94 286 GLN A N 1
ATOM 2271 C CA . GLN A 1 286 ? -9.949 17.329 9.544 1.00 85.94 286 GLN A CA 1
ATOM 2272 C C . GLN A 1 286 ? -9.567 15.867 9.812 1.00 85.94 286 GLN A C 1
ATOM 2274 O O . GLN A 1 286 ? -9.657 15.009 8.932 1.00 85.94 286 GLN A O 1
ATOM 2279 N N . LEU A 1 287 ? -9.178 15.586 11.055 1.00 86.06 287 LEU A N 1
ATOM 2280 C CA . LEU A 1 287 ? -8.794 14.248 11.491 1.00 86.06 287 LEU A CA 1
ATOM 2281 C C . LEU A 1 287 ? -10.009 13.314 11.506 1.00 86.06 287 LEU A C 1
ATOM 2283 O O . LEU A 1 287 ? -11.026 13.611 12.138 1.00 86.06 287 LEU A O 1
ATOM 2287 N N . THR A 1 288 ? -9.876 12.169 10.845 1.00 89.31 288 THR A N 1
ATOM 2288 C CA . THR A 1 288 ? -10.834 11.057 10.899 1.00 89.31 288 THR A CA 1
ATOM 2289 C C . THR A 1 288 ? -10.866 10.421 12.293 1.00 89.31 288 THR A C 1
ATOM 2291 O O . THR A 1 288 ? -9.946 10.598 13.088 1.00 89.31 288 THR A O 1
ATOM 2294 N N . ALA A 1 289 ? -11.910 9.647 12.607 1.00 85.94 289 ALA A N 1
ATOM 2295 C CA . ALA A 1 289 ? -12.042 9.001 13.919 1.00 85.94 289 ALA A CA 1
ATOM 2296 C C . ALA A 1 289 ? -10.862 8.061 14.250 1.00 85.94 289 ALA A C 1
ATOM 2298 O O . ALA A 1 289 ? -10.400 8.021 15.390 1.00 85.94 289 ALA A O 1
ATOM 2299 N N . GLU A 1 290 ? -10.334 7.346 13.251 1.00 88.00 290 GLU A N 1
ATOM 2300 C CA . GLU A 1 290 ? -9.163 6.476 13.419 1.00 88.00 290 GLU A CA 1
ATOM 2301 C C . GLU A 1 290 ? -7.880 7.284 13.662 1.00 88.00 290 GLU A C 1
ATOM 2303 O O . GLU A 1 290 ? -7.122 6.976 14.583 1.00 88.00 290 GLU A O 1
ATOM 2308 N N . GLU A 1 291 ? -7.668 8.367 12.907 1.00 89.75 291 GLU A N 1
ATOM 2309 C CA . GLU A 1 291 ? -6.532 9.280 13.108 1.00 89.75 291 GLU A CA 1
ATOM 2310 C C . GLU A 1 291 ? -6.599 9.953 14.491 1.00 89.75 291 GLU A C 1
ATOM 2312 O O . GLU A 1 291 ? -5.582 10.085 15.168 1.00 89.75 291 GLU A O 1
ATOM 2317 N N . GLN A 1 292 ? -7.794 10.323 14.966 1.00 90.12 292 GLN A N 1
ATOM 2318 C CA . GLN A 1 292 ? -7.990 10.860 16.316 1.00 90.12 292 GLN A CA 1
ATOM 2319 C C . GLN A 1 292 ? -7.628 9.833 17.395 1.00 90.12 292 GLN A C 1
ATOM 2321 O O . GLN A 1 292 ? -6.926 10.177 18.347 1.00 90.12 292 GLN A O 1
ATOM 2326 N N . LYS A 1 293 ? -8.053 8.572 17.241 1.00 90.88 293 LYS A N 1
ATOM 2327 C CA . LYS A 1 293 ? -7.702 7.471 18.155 1.00 90.88 293 LYS A CA 1
ATOM 2328 C C . LYS A 1 293 ? -6.188 7.248 18.213 1.00 90.88 293 LYS A C 1
ATOM 2330 O O . LYS A 1 293 ? -5.620 7.115 19.302 1.00 90.88 293 LYS A O 1
ATOM 2335 N N . TYR A 1 294 ? -5.532 7.259 17.053 1.00 92.19 294 TYR A N 1
ATOM 2336 C CA . TYR A 1 294 ? -4.079 7.144 16.952 1.00 92.19 294 TYR A CA 1
ATOM 2337 C C . TYR A 1 294 ? -3.368 8.325 17.624 1.00 92.19 294 TYR A C 1
ATOM 2339 O O . TYR A 1 294 ? -2.460 8.123 18.428 1.00 92.19 294 TYR A O 1
ATOM 2347 N N . ASN A 1 295 ? -3.835 9.550 17.374 1.00 91.50 295 ASN A N 1
ATOM 2348 C CA . ASN A 1 295 ? -3.304 10.768 17.981 1.00 91.50 295 ASN A CA 1
ATOM 2349 C C . ASN A 1 295 ? -3.421 10.755 19.513 1.00 91.50 295 ASN A C 1
ATOM 2351 O O . ASN A 1 295 ? -2.465 11.123 20.192 1.00 91.50 295 ASN A O 1
ATOM 2355 N N . LYS A 1 296 ? -4.548 10.287 20.070 1.00 92.25 296 LYS A N 1
ATOM 2356 C CA . LYS A 1 296 ? -4.719 10.104 21.526 1.00 92.25 296 LYS A CA 1
ATOM 2357 C C . LYS A 1 296 ? -3.689 9.124 22.090 1.00 92.25 296 LYS A C 1
ATOM 2359 O O . LYS A 1 296 ? -3.034 9.430 23.082 1.00 92.25 296 LYS A O 1
ATOM 2364 N N . ALA A 1 297 ? -3.518 7.968 21.444 1.00 91.75 297 ALA A N 1
ATOM 2365 C CA . ALA A 1 297 ? -2.571 6.943 21.883 1.00 91.75 297 ALA A CA 1
ATOM 2366 C C . ALA A 1 297 ? -1.112 7.416 21.787 1.00 91.75 297 ALA A C 1
ATOM 2368 O O . ALA A 1 297 ? -0.308 7.134 22.674 1.00 91.75 297 ALA A O 1
ATOM 2369 N N . TYR A 1 298 ? -0.777 8.161 20.733 1.00 91.31 298 TYR A N 1
ATOM 2370 C CA . TYR A 1 298 ? 0.550 8.737 20.557 1.00 91.31 298 TYR A CA 1
ATOM 2371 C C . TYR A 1 298 ? 0.847 9.797 21.624 1.00 91.31 298 TYR A C 1
ATOM 2373 O O . TYR A 1 298 ? 1.866 9.702 22.305 1.00 91.31 298 TYR A O 1
ATOM 2381 N N . PHE A 1 299 ? -0.068 10.746 21.846 1.00 91.12 299 PHE A N 1
ATOM 2382 C CA . PHE A 1 299 ? 0.085 11.755 22.897 1.00 91.12 299 PHE A CA 1
ATOM 2383 C C . PHE A 1 299 ? 0.200 11.114 24.288 1.00 91.12 299 PHE A C 1
ATOM 2385 O O . PHE A 1 299 ? 1.083 11.476 25.060 1.00 91.12 299 PHE A O 1
ATOM 2392 N N . TYR A 1 300 ? -0.619 10.095 24.578 1.00 90.62 300 TYR A N 1
ATOM 2393 C CA . TYR A 1 300 ? -0.500 9.304 25.805 1.00 90.62 300 TYR A CA 1
ATOM 2394 C C . TYR A 1 300 ? 0.902 8.691 25.946 1.00 90.62 300 TYR A C 1
ATOM 2396 O O . TYR A 1 300 ? 1.530 8.800 26.996 1.00 90.62 300 TYR A O 1
ATOM 2404 N N . SER A 1 301 ? 1.428 8.089 24.874 1.00 89.69 301 SER A N 1
ATOM 2405 C CA . SER A 1 301 ? 2.770 7.503 24.900 1.00 89.69 301 SER A CA 1
ATOM 2406 C C . SER A 1 301 ? 3.856 8.540 25.178 1.00 89.69 301 SER A C 1
ATOM 2408 O O . SER A 1 301 ? 4.775 8.232 25.925 1.00 89.69 301 SER A O 1
ATOM 2410 N N . LEU A 1 302 ? 3.726 9.769 24.665 1.00 87.12 302 LEU A N 1
ATOM 2411 C CA . LEU A 1 302 ? 4.675 10.849 24.936 1.00 87.12 302 LEU A CA 1
ATOM 2412 C C . LEU A 1 302 ? 4.681 11.215 26.421 1.00 87.12 302 LEU A C 1
ATOM 2414 O O . LEU A 1 302 ? 5.739 11.153 27.040 1.00 87.12 302 LEU A O 1
ATOM 2418 N N . VAL A 1 303 ? 3.508 11.494 26.998 1.00 86.00 303 VAL A N 1
ATOM 2419 C CA . VAL A 1 303 ? 3.361 11.911 28.406 1.00 86.00 303 VAL A CA 1
ATOM 2420 C C . VAL A 1 303 ? 3.943 10.877 29.374 1.00 86.00 303 VAL A C 1
ATOM 2422 O O . VAL A 1 303 ? 4.615 11.234 30.340 1.00 86.00 303 VAL A O 1
ATOM 2425 N N . TYR A 1 304 ? 3.705 9.590 29.117 1.00 82.06 304 TYR A N 1
ATOM 2426 C CA . TYR A 1 304 ? 4.136 8.520 30.018 1.00 82.06 304 TYR A CA 1
ATOM 2427 C C . TYR A 1 304 ? 5.507 7.925 29.684 1.00 82.06 304 TYR A C 1
ATOM 2429 O O . TYR A 1 304 ? 6.115 7.317 30.560 1.00 82.06 304 TYR A O 1
ATOM 2437 N N . SER A 1 305 ? 6.032 8.119 28.470 1.00 74.06 305 SER A N 1
ATOM 2438 C CA . SER A 1 305 ? 7.404 7.711 28.129 1.00 74.06 305 SER A CA 1
ATOM 2439 C C . SER A 1 305 ? 8.455 8.491 28.917 1.00 74.06 305 SER A C 1
ATOM 2441 O O . SER A 1 305 ? 9.455 7.910 29.321 1.00 74.06 305 SER A O 1
ATOM 2443 N N . SER A 1 306 ? 8.191 9.766 29.210 1.00 58.75 306 SER A N 1
ATOM 2444 C CA . SER A 1 306 ? 9.055 10.639 30.011 1.00 58.75 306 SER A CA 1
ATOM 2445 C C . SER A 1 306 ? 9.053 10.330 31.512 1.00 58.75 306 SER A C 1
ATOM 2447 O O . SER A 1 306 ? 9.923 10.814 32.220 1.00 58.75 306 SER A O 1
ATOM 2449 N N . ASN A 1 307 ? 8.101 9.528 32.003 1.00 53.03 307 ASN A N 1
ATOM 2450 C CA . ASN A 1 307 ? 8.006 9.134 33.417 1.00 53.03 307 ASN A CA 1
ATOM 2451 C C . ASN A 1 307 ? 8.648 7.763 33.714 1.00 53.03 307 ASN A C 1
ATOM 2453 O O . ASN A 1 307 ? 8.555 7.286 34.842 1.00 53.03 307 ASN A O 1
ATOM 2457 N N . ILE A 1 308 ? 9.226 7.098 32.706 1.00 47.12 308 ILE A N 1
ATOM 2458 C CA . ILE A 1 308 ? 9.824 5.753 32.820 1.00 47.12 308 ILE A CA 1
ATOM 2459 C C . ILE A 1 308 ? 11.372 5.815 32.834 1.00 47.12 308 ILE A C 1
ATOM 2461 O O . ILE A 1 308 ? 12.020 4.775 32.944 1.00 47.12 308 ILE A O 1
ATOM 2465 N N . GLU A 1 309 ? 11.968 7.014 32.777 1.00 33.72 309 GLU A N 1
ATOM 2466 C CA . GLU A 1 309 ? 13.412 7.236 32.999 1.00 33.72 309 GLU A CA 1
ATOM 2467 C C . GLU A 1 309 ? 13.756 7.527 34.465 1.00 33.72 309 GLU A C 1
ATOM 2469 O O . GLU A 1 309 ? 13.038 8.330 35.105 1.00 33.72 309 GLU A O 1
#

Secondary structure (DSSP, 8-state):
-HHHHHHHHHHHHHHHHHHHHHHHHHHHHHT-SSPPPP--S----S-HHHHHHHHHHHHHTTSS-HHHHHHHTT--HHHHHHHHHHHHHHHHTTSSPPP-BTTB-TTHHHHHHHHHHHTTSS-GGGGT--PPPPPTT---HHHHHHHTSPP-----------PPPPTT-SS-TT---SSPPPP------STHHHHHHHHHHHHHHHHHHHHHHHHHTT-SSGGGS-HHHHHHHHHHHHHHHHHSPTT----HHHHHHHHTTGGGGHHHHHHHHHHHHHHHHHTTSPPPHHHHHHHHHHHHHHHHHTT--

pLDDT: mean 81.32, std 12.89, range [33.72, 95.38]

Radius of gyration: 35.74 Å; chains: 1; bounding box: 85×53×82 Å

Foldseek 3Di:
DVVVLVVVVVVVVVVQVVVVVVQVVVCVVVVPPDGDDDDDLDDPDPDPVVVLVVVVVCVVVVVDDPCNNCSNVVHHPVVVVVVVVVVVVCCVVVVDPDDDDPPDDSCVLVVVLVVCVVVVVDDCVRSVHDDDDDDPPDDDPVRVVVVPDDDDDDDDDDDDDDDDDDVPPPDPPDDDDPDDDDDDDDDPPALPLQLVQLLVLLVLLCVLCVVVLCVVVVHDDLVPDDPVSNVVSVLLSLLLSLQDDGPDDDDNVSSVVVSVVSVVCVVLSVVLVVVVVVVCVVVVHDADPVSVSSSSSVSSSVVVVVVVD

=== Feature glossary ===
The record interleaves many kinds of information about one protein. Here is each kind framed as the question it answers.

Q: What does the local fold look like, residue by residue?
A: The Foldseek 3Di string encodes local tertiary geometry as a 20-letter alphabet — one character per residue — derived from the relative positions of nearby Cα atoms. Unlike the amino-acid sequence, 3Di is a direct function of the 3D structure, so two proteins with the same fold have similar 3Di strings even at low sequence identity.

Q: Which residues are in helices, strands, or loops?
A: The SS8 string is DSSP's per-residue secondary-structure call. α-helix (H) means an i→i+4 H-bond ladder; β-strand (E) means the residue participates in a β-sheet; 3₁₀ (G) and π (I) are tighter and wider helices; T/S are turns/bends; '-' is loop.

Q: How big and how compact is the whole molecule?
A: Radius of gyration (Rg) is the root-mean-square distance of Cα atoms from their centroid — a single number for overall size and compactness. A globular domain of N residues has Rg ≈ 2.2·N^0.38 Å; an extended or disordered chain has a much larger Rg. The Cα contact count is the number of residue pairs whose Cα atoms are within 8 Å and are more than four positions apart in sequence — a standard proxy for tertiary packing density. The bounding box is the smallest axis-aligned box enclosing all Cα atoms.

Q: Where is each backbone atom in 3D?
A: Structure coordinates are give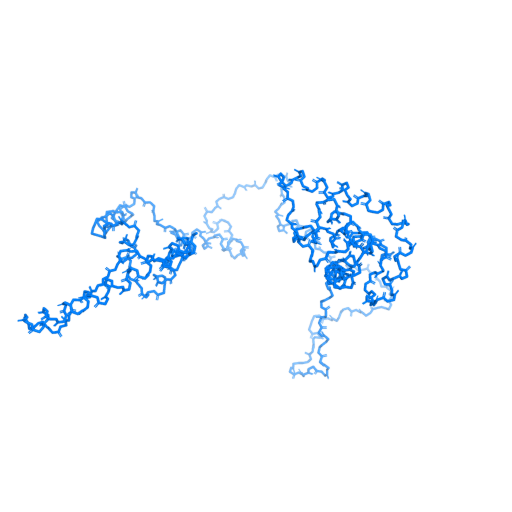n as an mmCIF _atom_site loop: one row per atom with element, residue name, chain id, sequence number, and x/y/z position in Å. Only the four main-chain atoms per residue are included here; side chains are omitted to keep the record compact.

Q: What is the amino-acid chain?
A: Primary structure: the covalent order of the twenty standard amino acids along the backbone. Two proteins with the same sequence will (almost always) fold to the same structure; two with 30% identity often share a fold but not the details.

Q: What if only a Cα trace is available?
A: Three-state secondary structure (P-SEA) collapses the eight DSSP classes into helix (a), strand (b), and coil (c). P-SEA assigns these from Cα geometry alone — distances and angles — without requiring backbone oxygens, so it works on any Cα trace.

Q: What family and function is it annotated with?
A: Database cross-references. InterPro integrates a dozen domain/family signature databases into unified entries with residue-range hits. GO terms attach function/process/location labels with evidence codes. CATH codes position the fold in a four-level structural taxonomy. Organism is the NCBI-taxonomy species name.

Q: How confident is the AlphaFold model at each residue?
A: pLDDT is the predicted lDDT-Cα score: AlphaFold's confidence that the local environment of each residue (all inter-atomic distances within 15 Å) is correctly placed. It is a per-residue number between 0 and 100, with higher meaning more reliable.

Q: How mobile is each atom in the crystal?
A: B-factor (Debye–Waller factor) reflects atomic displacement in the crystal lattice. It is an experimental observable (units Å²), not a prediction; low values mean the atom is pinned down, high values mean it moves or is heterogeneous across the crystal.

Q: Which residues are buried vs exposed?
A: SASA measures how much of the protein is reachable by solvent. It is computed by rolling a water-sized probe over the atomic surface and summing the exposed area (Å²). Per-residue SASA distinguishes core (buried, low SASA) from surface (exposed, high SASA) residues; total SASA is a whole-molecule size measure.

Q: What do the diagnostic plots show?
A: Plot images: a contact map (which residues are close in 3D, as an N×N binary image), a Ramachandran scatter (backbone torsion angles, revealing secondary-structure composition at a glance), and — for AlphaFold structures — a PAE heatmap (pairwise prediction confidence).

Q: What known structures does this most resemble?
A: The Foldseek neighbor list gives the closest experimentally determined structures in the PDB, ranked by structural alignment. TM-score near 1 means near-identical fold; near 0.3 means only rough topology match. This is how one finds what a novel AlphaFold prediction most resembles in the solved-structure universe.

Q: Are the domains correctly placed relative to each other?
A: Predicted aligned error is AlphaFold's pairwise confidence. Unlike pLDDT (per-residue), PAE is per-residue-pair and captures whether two parts of the structure are correctly placed relative to each other. Units are ångströms of expected positional error.

Q: What do the rendered images show?
A: Structure images are PyMOL renders from six orthogonal camera directions. Cartoon representation draws helices as coils and strands as arrows; sticks shows the backbone as bonds; surface shows the solvent-excluded envelope. Rainbow coloring maps sequence position to hue (blue→red, N→C); chain coloring assigns a distinct color per polypeptide.

Q: What are the backbone torsion angles?
A: φ (phi) and ψ (psi) are the two rotatable backbone dihedrals per residue: φ is the C(i-1)–N–Cα–C torsion, ψ is the N–Cα–C–N(i+1) torsion, both in degrees on (−180°, 180°]. α-helical residues cluster near (−60°, −45°); β-strand residues near (−120°, +130°). A Ramachandran plot is simply a scatter of (φ, ψ) for every residue.